Protein AF-A0A448ZB30-F1 (afdb_monomer_lite)

InterPro domains:
  IPR009724 TMEM70 family [PTHR13281] (10-184)

Radius of gyration: 27.59 Å; chains: 1; bounding box: 72×73×66 Å

Structure (mmCIF, N/CA/C/O backbone):
data_AF-A0A448ZB30-F1
#
_entry.id   AF-A0A448ZB30-F1
#
loop_
_atom_site.group_PDB
_atom_site.id
_atom_site.type_symbol
_atom_site.label_atom_id
_atom_site.label_alt_id
_atom_site.label_comp_id
_atom_site.label_asym_id
_atom_site.label_entity_id
_atom_site.label_seq_id
_atom_site.pdbx_PDB_ins_code
_atom_site.Cartn_x
_atom_site.Cartn_y
_atom_site.Cartn_z
_atom_site.occupancy
_atom_site.B_iso_or_equiv
_atom_site.auth_seq_id
_atom_site.auth_comp_id
_atom_site.auth_asym_id
_atom_site.auth_atom_id
_atom_site.pdbx_PDB_model_num
ATOM 1 N N . MET A 1 1 ? 11.690 35.423 -10.008 1.00 52.59 1 MET A N 1
ATOM 2 C CA . MET A 1 1 ? 12.342 34.088 -10.026 1.00 52.59 1 MET A CA 1
ATOM 3 C C . MET A 1 1 ?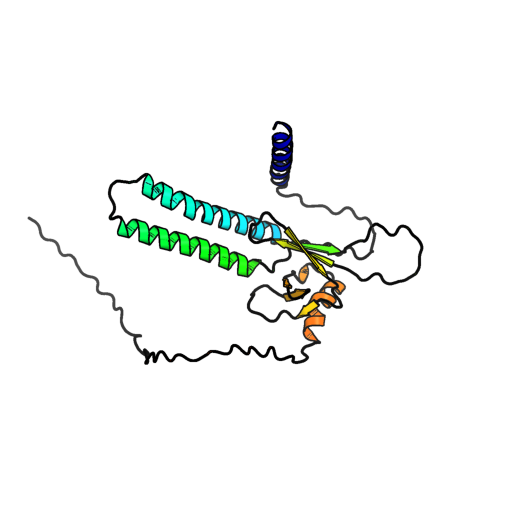 12.973 33.685 -8.693 1.00 52.59 1 MET A C 1
ATOM 5 O O . MET A 1 1 ? 12.870 32.515 -8.359 1.00 52.59 1 MET A O 1
ATOM 9 N N . GLN A 1 2 ? 13.558 34.593 -7.899 1.00 54.81 2 GLN A N 1
ATOM 10 C CA . GLN A 1 2 ? 14.223 34.209 -6.637 1.00 54.81 2 GLN A CA 1
ATOM 11 C C . GLN A 1 2 ? 13.288 33.641 -5.543 1.00 54.81 2 GLN A C 1
ATOM 13 O O . GLN A 1 2 ? 13.720 32.800 -4.765 1.00 54.81 2 GLN A O 1
ATOM 18 N N . GLN A 1 3 ? 11.994 33.989 -5.524 1.00 57.38 3 GLN A N 1
ATOM 19 C CA . GLN A 1 3 ? 11.044 33.464 -4.523 1.00 57.38 3 GLN A CA 1
ATOM 20 C C . GLN A 1 3 ? 10.633 31.991 -4.720 1.00 57.38 3 GLN A C 1
ATOM 22 O O . GLN A 1 3 ? 10.187 31.360 -3.769 1.00 57.38 3 GLN A O 1
ATOM 27 N N . ARG A 1 4 ? 10.798 31.399 -5.915 1.00 55.50 4 ARG A N 1
ATOM 28 C CA . ARG A 1 4 ? 10.489 29.966 -6.116 1.00 55.50 4 ARG A CA 1
ATOM 29 C C . ARG A 1 4 ? 11.591 29.038 -5.596 1.00 55.50 4 ARG A C 1
ATOM 31 O O . ARG A 1 4 ? 11.298 27.903 -5.239 1.00 55.50 4 ARG A O 1
ATOM 38 N N . LEU A 1 5 ? 12.830 29.524 -5.503 1.00 58.00 5 LEU A N 1
ATOM 39 C CA . LEU A 1 5 ? 13.966 28.730 -5.024 1.00 58.00 5 LEU A CA 1
ATOM 40 C C . LEU A 1 5 ? 13.966 28.559 -3.495 1.00 58.00 5 LEU A C 1
ATOM 42 O O . LEU A 1 5 ? 14.446 27.539 -3.004 1.00 58.00 5 LEU A O 1
ATOM 46 N N . SER A 1 6 ? 13.388 29.495 -2.731 1.00 62.91 6 SER A N 1
ATOM 47 C CA . SER A 1 6 ? 13.333 29.372 -1.265 1.00 62.91 6 SER A CA 1
ATOM 48 C C . SER A 1 6 ? 12.318 28.324 -0.795 1.00 62.91 6 SER A C 1
ATOM 50 O O . SER A 1 6 ? 12.616 27.566 0.127 1.00 62.91 6 SER A O 1
ATOM 52 N N . LEU A 1 7 ? 11.164 28.208 -1.466 1.00 58.78 7 LEU A N 1
ATOM 53 C CA . LEU A 1 7 ? 10.142 27.206 -1.136 1.00 58.78 7 LEU A CA 1
ATOM 54 C C . LEU A 1 7 ? 10.620 25.771 -1.406 1.00 58.78 7 LEU A C 1
ATOM 56 O O . LEU A 1 7 ? 10.354 24.870 -0.611 1.00 58.78 7 LEU A O 1
ATOM 60 N N . GLN A 1 8 ? 11.386 25.561 -2.480 1.00 58.19 8 GLN A N 1
ATOM 61 C CA . GLN A 1 8 ? 11.917 24.236 -2.811 1.00 58.19 8 GLN A CA 1
ATOM 62 C C . GLN A 1 8 ? 13.001 23.786 -1.815 1.00 58.19 8 GLN A C 1
ATOM 64 O O . GLN A 1 8 ? 13.064 22.613 -1.444 1.00 58.19 8 GLN A O 1
ATOM 69 N N . ASN A 1 9 ? 13.809 24.723 -1.310 1.00 57.28 9 ASN A N 1
ATOM 70 C CA . ASN A 1 9 ? 14.843 24.419 -0.321 1.00 57.28 9 ASN A CA 1
ATOM 71 C C . ASN A 1 9 ? 14.245 24.124 1.073 1.00 57.28 9 ASN A C 1
ATOM 73 O O . ASN A 1 9 ? 14.727 23.249 1.791 1.00 57.28 9 ASN A O 1
ATOM 77 N N . GLN A 1 10 ? 13.131 24.775 1.433 1.00 59.12 10 GLN A N 1
ATOM 78 C CA . GLN A 1 10 ? 12.456 24.531 2.712 1.00 59.12 10 GLN A CA 1
ATOM 79 C C . GLN A 1 10 ? 11.765 23.157 2.764 1.00 59.12 10 GLN A C 1
ATOM 81 O O . GLN A 1 10 ? 11.793 22.494 3.802 1.00 59.12 10 GLN A O 1
ATOM 86 N N . GLN A 1 11 ? 11.220 22.676 1.639 1.00 58.25 11 GLN A N 1
ATOM 87 C CA . GLN A 1 11 ? 10.725 21.298 1.553 1.00 58.25 11 GLN A CA 1
ATOM 88 C C . GLN A 1 11 ? 11.869 20.279 1.638 1.00 58.25 11 GLN A C 1
ATOM 90 O O . GLN A 1 11 ? 11.735 19.295 2.360 1.00 58.25 11 GLN A O 1
ATOM 95 N N . SER A 1 12 ? 13.019 20.531 0.999 1.00 50.69 12 SER A N 1
ATOM 96 C CA . SER A 1 12 ? 14.167 19.610 1.039 1.00 50.69 12 SER A CA 1
ATOM 97 C C . SER A 1 12 ? 14.770 19.437 2.442 1.00 50.69 12 SER A C 1
ATOM 99 O O . SER A 1 12 ? 15.223 18.345 2.781 1.00 50.69 12 SER A O 1
ATOM 101 N N . GLN A 1 13 ? 14.755 20.478 3.280 1.00 49.84 13 GLN A N 1
ATOM 102 C CA . GLN A 1 13 ? 15.272 20.415 4.657 1.00 49.84 13 GLN A CA 1
ATOM 103 C C . GLN A 1 13 ? 14.361 19.608 5.604 1.00 49.84 13 GLN A C 1
ATOM 105 O O . GLN A 1 13 ? 14.857 18.984 6.543 1.00 49.84 13 GLN A O 1
ATOM 110 N N . ARG A 1 14 ? 13.045 19.533 5.338 1.00 52.72 14 ARG A N 1
ATOM 111 C CA . ARG A 1 14 ? 12.127 18.675 6.114 1.00 52.72 14 ARG A CA 1
ATOM 112 C C . ARG A 1 14 ? 12.426 17.181 5.934 1.00 52.72 14 ARG A C 1
ATOM 114 O O . ARG A 1 14 ? 12.348 16.438 6.906 1.00 52.72 14 ARG A O 1
ATOM 121 N N . TRP A 1 15 ? 12.831 16.748 4.738 1.00 50.69 15 TRP A N 1
ATOM 122 C CA . TRP A 1 15 ? 13.093 15.329 4.454 1.00 50.69 15 TRP A CA 1
ATOM 123 C C . TRP A 1 15 ? 14.366 14.790 5.123 1.00 50.69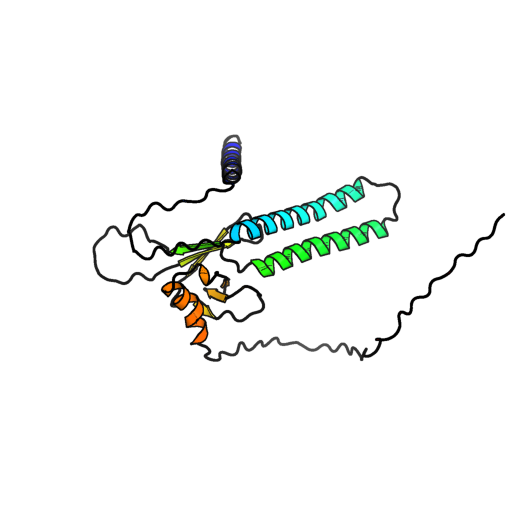 15 TRP A C 1
ATOM 125 O O . TRP A 1 15 ? 14.396 13.640 5.562 1.00 50.69 15 TRP A O 1
ATOM 135 N N . ILE A 1 16 ? 15.409 15.615 5.258 1.00 52.16 16 ILE A N 1
ATOM 136 C CA . ILE A 1 16 ? 16.684 15.178 5.855 1.00 52.16 16 ILE A CA 1
ATOM 137 C C . ILE A 1 16 ? 16.564 15.041 7.382 1.00 52.16 16 ILE A C 1
ATOM 139 O O . ILE A 1 16 ? 17.180 14.150 7.969 1.00 52.16 16 ILE A O 1
ATOM 143 N N . SER A 1 17 ? 15.716 15.848 8.031 1.00 48.22 17 SER A N 1
ATOM 144 C CA . SER A 1 17 ? 15.526 15.770 9.487 1.00 48.22 17 SER A CA 1
ATOM 145 C C . SER A 1 17 ? 14.757 14.512 9.931 1.00 48.22 17 SER A C 1
ATOM 147 O O . SER A 1 17 ? 15.024 13.973 11.001 1.00 48.22 17 SER A O 1
ATOM 149 N N . SER A 1 18 ? 13.877 13.959 9.085 1.00 50.03 18 SER A N 1
ATOM 150 C CA . SER A 1 18 ? 13.116 12.735 9.403 1.00 50.03 18 SER A CA 1
ATOM 151 C C . SER A 1 18 ? 13.917 11.432 9.300 1.00 50.03 18 SER A C 1
ATOM 153 O O . SER A 1 18 ? 13.429 10.390 9.721 1.00 50.03 18 SER A O 1
ATOM 155 N N . SER A 1 19 ? 15.149 11.464 8.782 1.00 48.88 19 SER A N 1
ATOM 156 C CA . SER A 1 19 ? 15.963 10.249 8.596 1.00 48.88 19 SER A CA 1
ATOM 157 C C . SER A 1 19 ? 16.904 9.952 9.773 1.00 48.88 19 SER A C 1
ATOM 159 O O . SER A 1 19 ? 17.609 8.946 9.760 1.00 48.88 19 SER A O 1
ATOM 161 N N . LYS A 1 20 ? 16.937 10.823 10.794 1.00 43.28 20 LYS A N 1
ATOM 162 C CA . LYS A 1 20 ? 17.841 10.715 11.953 1.00 43.28 20 LYS A CA 1
ATOM 163 C C . LYS A 1 20 ? 17.184 10.207 13.240 1.00 43.28 20 LYS A C 1
ATOM 165 O O . LYS A 1 20 ? 17.823 10.241 14.286 1.00 43.28 20 LYS A O 1
ATOM 170 N N . VAL A 1 21 ? 15.957 9.692 13.174 1.00 46.97 21 VAL A N 1
ATOM 171 C CA . VAL A 1 21 ? 15.313 9.010 14.309 1.00 46.97 21 VAL A CA 1
ATOM 172 C C . VAL A 1 21 ? 15.443 7.502 14.107 1.00 46.97 21 VAL A C 1
ATOM 174 O O . VAL A 1 21 ? 14.507 6.804 13.738 1.00 46.97 21 VAL A O 1
ATOM 177 N N . LEU A 1 22 ? 16.670 7.020 14.284 1.00 46.47 22 LEU A N 1
ATOM 178 C CA . LEU A 1 22 ? 16.982 5.606 14.444 1.00 46.47 22 LEU A CA 1
ATOM 179 C C . LEU A 1 22 ? 16.867 5.296 15.949 1.00 46.47 22 LEU A C 1
ATOM 181 O O . LEU A 1 22 ? 17.579 5.910 16.738 1.00 46.47 22 LEU A O 1
ATOM 185 N N . CYS A 1 23 ? 15.982 4.368 16.325 1.00 43.84 23 CYS A N 1
ATOM 186 C CA . CYS A 1 23 ? 15.860 3.767 17.663 1.00 43.84 23 CYS A CA 1
ATOM 187 C C . CYS A 1 23 ? 15.721 4.744 18.847 1.00 43.84 23 CYS A C 1
ATOM 189 O O . CYS A 1 23 ? 16.638 4.911 19.647 1.00 43.84 23 CYS A O 1
ATOM 191 N N . GLY A 1 24 ? 14.532 5.328 19.003 1.00 34.81 24 GLY A N 1
ATOM 192 C CA . GLY A 1 24 ? 14.095 5.904 20.273 1.00 34.81 24 GLY A CA 1
ATOM 193 C C . GLY A 1 24 ? 13.026 5.020 20.904 1.00 34.81 24 GLY A C 1
ATOM 194 O O . GLY A 1 24 ? 11.864 5.093 20.515 1.00 34.81 24 GLY A O 1
ATOM 195 N N . GLU A 1 25 ? 13.420 4.192 21.866 1.00 45.09 25 GLU A N 1
ATOM 196 C CA . GLU A 1 25 ? 12.521 3.607 22.860 1.00 45.09 25 GLU A CA 1
ATOM 197 C C . GLU A 1 25 ? 11.835 4.771 23.598 1.00 45.09 25 GLU A C 1
ATOM 199 O O . GLU A 1 25 ? 12.450 5.450 24.422 1.00 45.09 25 GLU A O 1
ATOM 204 N N . LYS A 1 26 ? 10.587 5.093 23.232 1.00 40.53 26 LYS A N 1
ATOM 205 C CA . LYS A 1 26 ? 9.796 6.090 23.959 1.00 40.53 26 LYS A CA 1
ATOM 206 C C . LYS A 1 26 ? 9.346 5.465 25.274 1.00 40.53 26 LYS A C 1
ATOM 208 O O . LYS A 1 26 ? 8.385 4.705 25.315 1.00 40.53 26 LYS A O 1
ATOM 213 N N . LYS A 1 27 ? 10.065 5.810 26.338 1.00 43.47 27 LYS A N 1
ATOM 214 C CA . LYS A 1 27 ? 9.619 5.673 27.721 1.00 43.47 27 LYS A CA 1
ATOM 215 C C . LYS A 1 27 ? 8.444 6.637 27.912 1.00 43.47 27 LYS A C 1
ATOM 217 O O . LYS A 1 27 ? 8.643 7.849 27.898 1.00 43.47 27 LYS A O 1
ATOM 222 N N . SER A 1 28 ? 7.233 6.094 27.969 1.00 48.06 28 SER A N 1
ATOM 223 C CA . SER A 1 28 ? 6.005 6.831 28.260 1.00 48.06 28 SER A CA 1
ATOM 224 C C . SER A 1 28 ? 6.056 7.357 29.693 1.00 48.06 28 SER A C 1
ATOM 226 O O . SER A 1 28 ? 6.300 6.602 30.633 1.00 48.06 28 SER A O 1
ATOM 228 N N . GLU A 1 29 ? 5.893 8.667 29.824 1.00 46.28 29 GLU A N 1
ATOM 229 C CA . GLU A 1 29 ? 5.746 9.397 31.077 1.00 46.28 29 GLU A CA 1
ATOM 230 C C . GLU A 1 29 ? 4.242 9.430 31.384 1.00 46.28 29 GLU A C 1
ATOM 232 O O . GLU A 1 29 ? 3.462 9.924 30.570 1.00 46.28 29 GLU A O 1
ATOM 237 N N . ASP A 1 30 ? 3.847 8.801 32.496 1.00 46.00 30 ASP A N 1
ATOM 238 C CA . ASP A 1 30 ? 2.459 8.677 32.951 1.00 46.00 30 ASP A CA 1
ATOM 239 C C . ASP A 1 30 ? 1.844 10.064 33.170 1.00 46.00 30 ASP A C 1
ATOM 241 O O . ASP A 1 30 ? 2.244 10.815 34.060 1.00 46.00 30 ASP A O 1
ATOM 245 N N . THR A 1 31 ? 0.850 10.406 32.355 1.00 44.00 31 THR A N 1
ATOM 246 C CA . THR A 1 31 ? -0.154 11.417 32.689 1.00 44.00 31 THR A CA 1
ATOM 247 C C . THR A 1 31 ? -1.512 10.764 32.478 1.00 44.00 31 THR A C 1
ATOM 249 O O . THR A 1 31 ? -1.904 10.457 31.354 1.00 44.00 31 THR A O 1
ATOM 252 N N . ASP A 1 32 ? -2.167 10.481 33.600 1.00 46.41 32 ASP A N 1
ATOM 253 C CA . ASP A 1 32 ? -3.473 9.841 33.729 1.00 46.41 32 ASP A CA 1
ATOM 254 C C . ASP A 1 32 ? -4.605 10.727 33.166 1.00 46.41 32 ASP A C 1
ATOM 256 O O . ASP A 1 32 ? -5.375 11.315 33.919 1.00 46.41 32 ASP A O 1
ATOM 260 N N . ASP A 1 33 ? -4.735 10.795 31.839 1.00 44.72 33 ASP A N 1
ATOM 261 C CA . ASP A 1 33 ? -5.937 11.272 31.142 1.00 44.72 33 ASP A CA 1
ATOM 262 C C . ASP A 1 33 ? -6.580 10.091 30.392 1.00 44.72 33 ASP A C 1
ATOM 264 O O . ASP A 1 33 ? -6.286 9.804 29.232 1.00 44.72 33 ASP A O 1
ATOM 268 N N . TYR A 1 34 ? -7.483 9.372 31.070 1.00 46.09 34 TYR A N 1
ATOM 269 C CA . TYR A 1 34 ? -8.203 8.182 30.571 1.00 46.09 34 TYR A CA 1
ATOM 270 C C . TYR A 1 34 ? -9.292 8.491 29.520 1.00 46.09 34 TYR A C 1
ATOM 272 O O . TYR A 1 34 ? -10.228 7.708 29.328 1.00 46.09 34 TYR A O 1
ATOM 280 N N . LEU A 1 35 ? -9.201 9.620 28.817 1.00 46.34 35 LEU A N 1
ATOM 281 C CA . LEU A 1 35 ? -10.087 9.932 27.699 1.00 46.34 35 LEU A CA 1
ATOM 282 C C . LEU A 1 35 ? -9.562 9.273 26.422 1.00 46.34 35 LEU A C 1
ATOM 284 O O . LEU A 1 35 ? -8.839 9.901 25.660 1.00 46.34 35 LEU A O 1
ATOM 288 N N . LEU A 1 36 ? -9.951 8.007 26.208 1.00 55.50 36 LEU A N 1
ATOM 289 C CA . LEU A 1 36 ? -10.026 7.320 24.903 1.00 55.50 36 LEU A CA 1
ATOM 290 C C . LEU A 1 36 ? -8.929 7.719 23.892 1.00 55.50 36 LEU A C 1
ATOM 292 O O . LEU A 1 36 ? -9.205 8.007 22.725 1.00 55.50 36 LEU A O 1
ATOM 296 N N . SER A 1 37 ? -7.670 7.728 24.325 1.00 59.69 37 SER A N 1
ATOM 297 C CA . SER A 1 37 ? -6.526 8.012 23.465 1.00 59.69 37 SER A CA 1
ATOM 298 C C . SER A 1 37 ? -6.178 6.754 22.673 1.00 59.69 37 SER A C 1
ATOM 300 O O . SER A 1 37 ? -5.203 6.059 22.940 1.00 59.69 37 SER A O 1
ATOM 302 N N . VAL A 1 38 ? -7.016 6.435 21.682 1.00 65.44 38 VAL A N 1
ATOM 303 C CA . VAL A 1 38 ? -6.762 5.350 20.726 1.00 65.44 38 VAL A CA 1
ATOM 304 C C . VAL A 1 38 ? -5.626 5.786 19.794 1.00 65.44 38 VAL A C 1
ATOM 306 O O . VAL A 1 38 ? -5.860 6.150 18.648 1.00 65.44 38 VAL A O 1
ATOM 309 N N . ASP A 1 39 ? -4.389 5.810 20.287 1.00 83.19 39 ASP A N 1
ATOM 310 C CA . ASP A 1 39 ? -3.201 6.053 19.467 1.00 83.19 39 ASP A CA 1
ATOM 311 C C . ASP A 1 39 ? -2.632 4.705 19.022 1.00 83.19 39 ASP A C 1
ATOM 313 O O . ASP A 1 39 ? -1.811 4.067 19.686 1.00 83.19 39 ASP A O 1
ATOM 317 N N . TYR A 1 40 ? -3.131 4.214 17.892 1.00 91.94 40 TYR A N 1
ATOM 318 C CA . TYR A 1 40 ? -2.614 3.002 17.280 1.00 91.94 40 TYR A CA 1
ATOM 319 C C . TYR A 1 40 ? -1.448 3.363 16.364 1.00 91.94 40 TYR A C 1
ATOM 321 O O . TYR A 1 40 ? -1.592 4.118 15.405 1.00 91.94 40 TYR A O 1
ATOM 329 N N . THR A 1 41 ? -0.295 2.747 16.616 1.00 93.00 41 THR A N 1
ATOM 330 C CA . THR A 1 41 ? 0.864 2.773 15.718 1.00 93.00 41 THR A CA 1
ATOM 331 C C . THR A 1 41 ? 1.217 1.350 15.320 1.00 93.00 41 THR A C 1
ATOM 333 O O . THR A 1 41 ? 1.432 0.477 16.166 1.00 93.00 41 THR A O 1
ATOM 336 N N . SER A 1 42 ? 1.309 1.094 14.018 1.00 91.56 42 SER A N 1
ATOM 337 C CA . SER A 1 42 ? 1.590 -0.250 13.538 1.00 91.56 42 SER A CA 1
ATOM 338 C C . SER A 1 42 ? 3.082 -0.614 13.718 1.00 91.56 42 SER A C 1
ATOM 340 O O . SER A 1 42 ? 3.959 0.161 13.316 1.00 91.56 42 SER A O 1
ATOM 342 N N . PRO A 1 43 ? 3.401 -1.844 14.161 1.00 92.19 43 PRO A N 1
ATOM 343 C CA . PRO A 1 43 ? 4.778 -2.305 14.337 1.00 92.19 43 PRO A CA 1
ATOM 344 C C . PRO A 1 43 ? 5.561 -2.476 13.024 1.00 92.19 43 PRO A C 1
ATOM 346 O O . PRO A 1 43 ? 6.776 -2.303 13.013 1.00 92.19 43 PRO A O 1
ATOM 349 N N . LEU A 1 44 ? 4.898 -2.808 11.908 1.00 91.44 44 LEU A N 1
ATOM 350 C CA . LEU A 1 44 ? 5.563 -3.037 10.611 1.00 91.44 44 LEU A CA 1
ATOM 351 C C . LEU A 1 44 ? 5.501 -1.825 9.678 1.00 91.44 44 LEU A C 1
ATOM 353 O O . LEU A 1 44 ? 5.973 -1.897 8.542 1.00 91.44 44 LEU A O 1
ATOM 357 N N . GLY A 1 45 ? 4.931 -0.712 10.140 1.00 87.00 45 GLY A N 1
ATOM 358 C CA . GLY A 1 45 ? 4.645 0.442 9.294 1.00 87.00 45 GLY A CA 1
ATOM 359 C C . GLY A 1 45 ? 5.907 1.008 8.655 1.00 87.00 45 GLY A C 1
ATOM 360 O O . GLY A 1 45 ? 5.955 1.231 7.445 1.00 87.00 45 GLY A O 1
ATOM 361 N N . GLU A 1 46 ? 6.971 1.145 9.444 1.00 87.75 46 GLU A N 1
ATOM 362 C CA . GLU A 1 46 ? 8.268 1.610 8.962 1.00 87.75 46 GLU A CA 1
ATOM 363 C C . GLU A 1 46 ? 8.940 0.606 8.011 1.00 87.75 46 GLU A C 1
ATOM 365 O O . GLU A 1 46 ? 9.510 0.996 6.989 1.00 87.75 46 GLU A O 1
ATOM 370 N N . LEU A 1 47 ? 8.839 -0.693 8.300 1.00 91.00 47 LEU A N 1
ATOM 371 C CA . LEU A 1 47 ? 9.423 -1.735 7.458 1.00 91.00 47 LEU A CA 1
ATOM 372 C C . LEU A 1 47 ? 8.769 -1.758 6.071 1.00 91.00 47 LEU A C 1
ATOM 374 O O . LEU A 1 47 ? 9.466 -1.700 5.059 1.00 91.00 47 LEU A O 1
ATOM 378 N N . ILE A 1 48 ? 7.436 -1.782 6.023 1.00 88.75 48 ILE A N 1
ATOM 379 C CA . ILE A 1 48 ? 6.647 -1.778 4.782 1.00 88.75 48 ILE A CA 1
ATOM 380 C C . ILE A 1 48 ? 6.934 -0.510 3.977 1.00 88.75 48 ILE A C 1
ATOM 382 O O . ILE A 1 48 ? 7.111 -0.549 2.761 1.00 88.75 48 ILE A O 1
ATOM 386 N N . SER A 1 49 ? 7.046 0.617 4.670 1.00 86.69 49 SER A N 1
ATOM 387 C CA . SER A 1 49 ? 7.398 1.908 4.092 1.00 86.69 49 SER A CA 1
ATOM 388 C C . SER A 1 49 ? 8.758 1.905 3.394 1.00 86.69 49 SER A C 1
ATOM 390 O O . SER A 1 49 ? 8.876 2.349 2.249 1.00 86.69 49 SER A O 1
ATOM 392 N N . ARG A 1 50 ? 9.789 1.380 4.066 1.00 90.00 50 ARG A N 1
ATOM 393 C CA . ARG A 1 50 ? 11.135 1.232 3.497 1.00 90.00 50 ARG A CA 1
ATOM 394 C C . ARG A 1 50 ? 11.125 0.245 2.332 1.00 90.00 50 ARG A C 1
ATOM 396 O O . ARG A 1 50 ? 11.712 0.528 1.293 1.00 90.00 50 ARG A O 1
ATOM 403 N N . LEU A 1 51 ? 10.405 -0.866 2.469 1.00 89.88 51 LEU A N 1
ATOM 404 C CA . LEU A 1 51 ? 10.280 -1.884 1.430 1.00 89.88 51 LEU A CA 1
ATOM 405 C C . LEU A 1 51 ? 9.620 -1.329 0.154 1.00 89.88 51 LEU A C 1
ATOM 407 O O . LEU A 1 51 ? 10.142 -1.541 -0.940 1.00 89.88 51 LEU A O 1
ATOM 411 N N . LYS A 1 52 ? 8.536 -0.549 0.283 1.00 89.69 52 LYS A N 1
ATOM 412 C CA . LYS A 1 52 ? 7.901 0.163 -0.841 1.00 89.69 52 LYS A CA 1
ATOM 413 C C . LYS A 1 52 ? 8.880 1.132 -1.503 1.00 89.69 52 LYS A C 1
ATOM 415 O O . LYS A 1 52 ? 9.021 1.115 -2.721 1.00 89.69 52 LYS A O 1
ATOM 420 N N . MET A 1 53 ? 9.596 1.935 -0.714 1.00 89.38 53 MET A N 1
ATOM 421 C CA . MET A 1 53 ? 10.569 2.897 -1.241 1.00 89.38 53 MET A CA 1
ATOM 422 C C . MET A 1 53 ? 11.700 2.202 -2.015 1.00 89.38 53 MET A C 1
ATOM 424 O O . MET A 1 53 ? 12.030 2.620 -3.125 1.00 89.38 53 MET A O 1
ATOM 428 N N . VAL A 1 54 ? 12.254 1.111 -1.479 1.00 91.19 54 VAL A N 1
ATOM 429 C CA . VAL A 1 54 ? 13.298 0.320 -2.150 1.00 91.19 54 VAL A CA 1
ATOM 430 C C . VAL A 1 54 ? 12.760 -0.327 -3.429 1.00 91.19 54 VAL A C 1
ATOM 432 O O . VAL A 1 54 ? 13.439 -0.315 -4.451 1.00 91.19 54 VAL A O 1
ATOM 435 N N . SER A 1 55 ? 11.521 -0.826 -3.421 1.00 91.88 55 SER A N 1
ATOM 436 C CA . SER A 1 55 ? 10.889 -1.390 -4.619 1.00 91.88 55 SER A CA 1
ATOM 437 C C . SER A 1 55 ? 10.687 -0.339 -5.718 1.00 91.88 55 SER A C 1
ATOM 439 O O . SER A 1 55 ? 11.074 -0.570 -6.860 1.00 91.88 55 SER A O 1
ATOM 441 N N . ILE A 1 56 ? 10.153 0.840 -5.380 1.00 90.38 56 ILE A N 1
ATOM 442 C CA . ILE A 1 56 ? 9.901 1.927 -6.342 1.00 90.38 56 ILE A CA 1
ATOM 443 C C . ILE A 1 56 ? 11.213 2.457 -6.920 1.00 90.38 56 ILE A C 1
ATOM 445 O O . ILE A 1 56 ? 11.339 2.615 -8.132 1.00 90.38 56 ILE A O 1
ATOM 449 N N . THR A 1 57 ? 12.207 2.703 -6.064 1.00 91.94 57 THR A N 1
ATOM 450 C CA . THR A 1 57 ? 13.534 3.159 -6.506 1.00 91.94 57 THR A CA 1
ATOM 451 C C . THR A 1 57 ? 14.230 2.100 -7.358 1.00 91.94 57 THR A C 1
ATOM 453 O O . THR A 1 57 ? 14.780 2.441 -8.400 1.00 91.94 57 THR A O 1
ATOM 456 N N . GLY A 1 58 ? 14.137 0.817 -6.996 1.00 92.00 58 GLY A N 1
ATOM 457 C CA . GLY A 1 58 ? 14.630 -0.299 -7.804 1.00 92.00 58 GLY A CA 1
ATOM 458 C C . GLY A 1 58 ? 13.930 -0.417 -9.161 1.00 92.00 58 GLY A C 1
ATOM 459 O O . GLY A 1 58 ? 14.597 -0.596 -10.178 1.00 92.00 58 GLY A O 1
ATOM 460 N N . CYS A 1 59 ? 12.606 -0.247 -9.208 1.00 92.75 59 CYS A N 1
ATOM 461 C CA . CYS A 1 59 ? 11.845 -0.217 -10.457 1.00 92.75 59 CYS A CA 1
ATOM 462 C C . CYS A 1 59 ? 12.272 0.965 -11.333 1.00 92.75 59 CYS A C 1
ATOM 464 O O . CYS A 1 59 ? 12.517 0.788 -12.524 1.00 92.75 59 CYS A O 1
ATOM 466 N N . PHE A 1 60 ? 12.420 2.157 -10.751 1.00 92.25 60 PHE A N 1
ATOM 467 C CA . PHE A 1 60 ? 12.872 3.345 -11.471 1.00 92.25 60 PHE A CA 1
ATOM 468 C C . PHE A 1 60 ? 14.292 3.171 -12.018 1.00 92.25 60 PHE A C 1
ATOM 470 O O . PHE A 1 60 ? 14.542 3.441 -13.191 1.00 92.25 60 PHE A O 1
ATOM 477 N N . LEU A 1 61 ? 15.212 2.642 -11.206 1.00 91.81 61 LEU A N 1
ATOM 478 C CA . LEU A 1 61 ? 16.558 2.301 -11.656 1.00 91.81 61 LEU A CA 1
ATOM 479 C C . LEU A 1 61 ? 16.515 1.259 -12.774 1.00 91.81 61 LEU A C 1
ATOM 481 O O . LEU A 1 61 ? 17.203 1.437 -13.764 1.00 91.81 61 LEU A O 1
ATOM 485 N N . SER A 1 62 ? 15.683 0.222 -12.691 1.00 91.44 62 SER A N 1
ATOM 486 C CA . SER A 1 62 ? 15.538 -0.758 -13.777 1.00 91.44 62 SER A CA 1
ATOM 487 C C . SER A 1 62 ? 15.078 -0.094 -15.083 1.00 91.44 62 SER A C 1
ATOM 489 O O . SER A 1 62 ? 15.699 -0.280 -16.130 1.00 91.44 62 SER A O 1
ATOM 491 N N . VAL A 1 63 ? 14.052 0.759 -15.012 1.00 91.25 63 VAL A N 1
ATOM 492 C CA . VAL A 1 63 ? 13.475 1.450 -16.176 1.00 91.25 63 VAL A CA 1
ATOM 493 C C . VAL A 1 63 ? 14.430 2.485 -16.777 1.00 91.25 63 VAL A C 1
ATOM 495 O O . VAL A 1 63 ? 14.444 2.648 -17.992 1.00 91.25 63 VAL A O 1
ATOM 498 N N . CYS A 1 64 ? 15.252 3.170 -15.977 1.00 92.56 64 CYS A N 1
ATOM 499 C CA . CYS A 1 64 ? 16.185 4.186 -16.475 1.00 92.56 64 CYS A CA 1
ATOM 500 C C . CYS A 1 64 ? 17.574 3.627 -16.820 1.00 92.56 64 CYS A C 1
ATOM 502 O O . CYS A 1 64 ? 18.157 3.998 -17.839 1.00 92.56 64 CYS A O 1
ATOM 504 N N . VAL A 1 65 ? 18.117 2.737 -15.986 1.00 92.31 65 VAL A N 1
ATOM 505 C CA . VAL A 1 65 ? 19.483 2.211 -16.118 1.00 92.31 65 VAL A CA 1
ATOM 506 C C . VAL A 1 65 ? 19.570 1.191 -17.242 1.00 92.31 65 VAL A C 1
ATOM 508 O O . VAL A 1 65 ? 20.553 1.226 -17.974 1.00 92.31 65 VAL A O 1
ATOM 511 N N . LEU A 1 66 ? 18.574 0.315 -17.437 1.00 87.50 66 LEU A N 1
ATOM 512 C CA . LEU A 1 66 ? 18.653 -0.693 -18.503 1.00 87.50 66 LEU A CA 1
ATOM 513 C C . LEU A 1 66 ? 18.712 -0.058 -19.903 1.00 87.50 66 LEU A C 1
ATOM 515 O O . LEU A 1 66 ? 19.642 -0.394 -20.638 1.00 87.50 66 LEU A O 1
ATOM 519 N N . PRO A 1 67 ? 17.834 0.894 -20.282 1.00 84.88 67 PRO A N 1
ATOM 520 C CA . PRO A 1 67 ? 17.959 1.575 -21.568 1.00 84.88 67 PRO A CA 1
ATOM 521 C C . PRO A 1 67 ? 19.270 2.354 -21.691 1.00 84.88 67 PRO A C 1
ATOM 523 O O . PRO A 1 67 ? 19.938 2.257 -22.717 1.00 84.88 67 PRO A O 1
ATOM 526 N N . ALA A 1 68 ? 19.685 3.075 -20.643 1.00 89.44 68 ALA A N 1
ATOM 527 C CA . ALA A 1 68 ? 20.944 3.821 -20.656 1.00 89.44 68 ALA A CA 1
ATOM 528 C C . ALA A 1 68 ? 22.162 2.903 -20.861 1.00 89.44 68 ALA A C 1
ATOM 530 O O . ALA A 1 68 ? 23.073 3.233 -21.619 1.00 89.44 68 ALA A O 1
ATOM 531 N N . LEU A 1 69 ? 22.159 1.726 -20.230 1.00 86.25 69 LEU A N 1
ATOM 532 C CA . LEU A 1 69 ? 23.210 0.723 -20.370 1.00 86.25 69 LEU A CA 1
ATOM 533 C C . LEU A 1 69 ? 23.226 0.135 -21.784 1.00 86.25 69 LEU A C 1
ATOM 535 O O . LEU A 1 69 ? 24.306 -0.048 -22.337 1.00 86.25 69 LEU A O 1
ATOM 539 N N . VAL A 1 70 ? 22.060 -0.093 -22.400 1.00 84.88 70 VAL A N 1
ATOM 540 C CA . VAL A 1 70 ? 21.965 -0.508 -23.811 1.00 84.88 70 VAL A CA 1
ATOM 541 C C . VAL A 1 70 ? 22.581 0.550 -24.734 1.00 84.88 70 VAL A C 1
ATOM 543 O O . VAL A 1 70 ? 23.391 0.195 -25.585 1.00 84.88 70 VAL A O 1
ATOM 546 N N . PHE A 1 71 ? 22.294 1.840 -24.520 1.00 85.00 71 PHE A N 1
ATOM 547 C CA . PHE A 1 71 ? 22.883 2.932 -25.312 1.00 85.00 71 PHE A CA 1
ATOM 548 C C . PHE A 1 71 ? 24.399 3.091 -25.123 1.00 85.00 71 PHE A C 1
ATOM 550 O O . PHE A 1 71 ? 25.096 3.459 -26.068 1.00 85.00 71 PHE A O 1
ATOM 557 N N . LEU A 1 72 ? 24.928 2.832 -23.921 1.00 88.12 72 LEU A N 1
ATOM 558 C CA . LEU A 1 72 ? 26.367 2.941 -23.649 1.00 88.12 72 LEU A CA 1
ATOM 559 C C . LEU A 1 72 ? 27.176 1.773 -24.228 1.00 88.12 72 LEU A C 1
ATOM 561 O O . LEU A 1 72 ? 28.360 1.928 -24.518 1.00 88.12 72 LEU A O 1
ATOM 565 N N . LYS A 1 73 ? 26.569 0.591 -24.360 1.00 82.50 73 LYS A N 1
ATOM 566 C CA . LYS A 1 73 ? 27.279 -0.675 -24.584 1.00 82.50 73 LYS A CA 1
ATOM 567 C C . LYS A 1 73 ? 27.179 -1.172 -26.034 1.00 82.50 73 LYS A C 1
ATOM 569 O O . LYS A 1 73 ? 27.068 -2.380 -26.233 1.00 82.50 73 LYS A O 1
ATOM 574 N N . ASN A 1 74 ? 27.236 -0.251 -27.009 1.00 66.56 74 ASN A N 1
ATOM 575 C CA . ASN A 1 74 ? 27.135 -0.421 -28.480 1.00 66.56 74 ASN A CA 1
ATOM 576 C C . ASN A 1 74 ? 28.157 -1.407 -29.123 1.00 66.56 74 ASN A C 1
ATOM 578 O O . ASN A 1 74 ? 28.775 -1.077 -30.129 1.00 66.56 74 ASN A O 1
ATOM 582 N N . GLY A 1 75 ? 28.396 -2.585 -28.542 1.00 62.03 75 GLY A N 1
ATOM 583 C CA . GLY A 1 75 ? 29.597 -3.386 -28.797 1.00 62.03 75 GLY A CA 1
ATOM 584 C C . GLY A 1 75 ? 29.379 -4.806 -29.307 1.00 62.03 75 GLY A C 1
ATOM 585 O O . GLY A 1 75 ? 29.767 -5.088 -30.427 1.00 62.03 75 GLY A O 1
ATOM 586 N N . ASP A 1 76 ? 28.808 -5.719 -28.511 1.00 73.75 76 ASP A N 1
ATOM 587 C CA . ASP A 1 76 ? 29.146 -7.151 -28.702 1.00 73.75 76 ASP A CA 1
ATOM 588 C C . ASP A 1 76 ? 28.006 -8.171 -28.539 1.00 73.75 76 ASP A C 1
ATOM 590 O O . ASP A 1 76 ? 28.236 -9.376 -28.630 1.00 73.75 76 ASP A O 1
ATOM 594 N N . LEU A 1 77 ? 26.762 -7.745 -28.292 1.00 76.12 77 LEU A N 1
ATOM 595 C CA . LEU A 1 77 ? 25.642 -8.686 -28.139 1.00 76.12 77 LEU A CA 1
ATOM 596 C C . LEU A 1 77 ? 24.585 -8.494 -29.232 1.00 76.12 77 LEU A C 1
ATOM 598 O O . LEU A 1 77 ? 24.266 -7.353 -29.568 1.00 76.12 77 LEU A O 1
ATOM 602 N N . PRO A 1 78 ? 23.972 -9.588 -29.734 1.00 82.94 78 PRO A N 1
ATOM 603 C CA . PRO A 1 78 ? 22.824 -9.502 -30.626 1.00 82.94 78 PRO A CA 1
ATOM 604 C C . PRO A 1 78 ? 21.729 -8.637 -29.993 1.00 82.94 78 PRO A C 1
ATOM 606 O O . PRO A 1 78 ? 21.212 -8.971 -28.922 1.00 82.94 78 PRO A O 1
ATOM 609 N N . SER A 1 79 ? 21.368 -7.542 -30.664 1.00 79.62 79 SER A N 1
ATOM 610 C CA . SER A 1 79 ? 20.407 -6.533 -30.189 1.00 79.62 79 SER A CA 1
ATOM 611 C C . SER A 1 79 ? 19.087 -7.146 -29.705 1.00 79.62 79 SER A C 1
ATOM 613 O O . SER A 1 79 ? 18.556 -6.751 -28.668 1.00 79.62 79 SER A O 1
ATOM 615 N N . ALA A 1 80 ? 18.609 -8.195 -30.381 1.00 85.62 80 ALA A N 1
ATOM 616 C CA . ALA A 1 80 ? 17.396 -8.925 -30.013 1.00 85.62 80 ALA A CA 1
ATOM 617 C C . ALA A 1 80 ? 17.440 -9.531 -28.592 1.00 85.62 80 ALA A C 1
ATOM 619 O O . ALA A 1 80 ? 16.434 -9.524 -27.877 1.00 85.62 80 ALA A O 1
ATOM 620 N N . ARG A 1 81 ? 18.603 -10.031 -28.147 1.00 82.88 81 ARG A N 1
ATOM 621 C CA . ARG A 1 81 ? 18.755 -10.631 -26.809 1.00 82.88 81 ARG A CA 1
ATOM 622 C C . ARG A 1 81 ? 18.751 -9.570 -25.710 1.00 82.88 81 ARG A C 1
ATOM 624 O O . ARG A 1 81 ? 18.173 -9.801 -24.652 1.00 82.88 81 ARG A O 1
ATOM 631 N N . GLN A 1 82 ? 19.357 -8.411 -25.968 1.00 85.88 82 GLN A N 1
ATOM 632 C CA . GLN A 1 82 ? 19.392 -7.304 -25.010 1.00 85.88 82 GLN A CA 1
ATOM 633 C C . GLN A 1 82 ? 17.998 -6.715 -24.774 1.00 85.88 82 GLN A C 1
ATOM 635 O O . GLN A 1 82 ? 17.612 -6.503 -23.626 1.00 85.88 82 GLN A O 1
ATOM 640 N N . VAL A 1 83 ? 17.226 -6.514 -25.847 1.00 86.88 83 VAL A N 1
ATOM 641 C CA . VAL A 1 83 ? 15.858 -5.985 -25.752 1.00 86.88 83 VAL A CA 1
ATOM 642 C C . VAL A 1 83 ? 14.965 -6.938 -24.961 1.00 86.88 83 VAL A C 1
ATOM 644 O O . VAL A 1 83 ? 14.317 -6.511 -24.012 1.00 86.88 83 VAL A O 1
ATOM 647 N N . THR A 1 84 ? 14.991 -8.235 -25.280 1.00 90.38 84 THR A N 1
ATOM 648 C CA . THR A 1 84 ? 14.149 -9.233 -24.597 1.00 90.38 84 THR A CA 1
ATOM 649 C C . THR A 1 84 ? 14.437 -9.292 -23.095 1.00 90.38 84 THR A C 1
ATOM 651 O O . THR A 1 84 ? 13.510 -9.280 -22.284 1.00 90.38 84 THR A O 1
ATOM 654 N N . LEU A 1 85 ? 15.720 -9.305 -22.709 1.00 86.69 85 LEU A N 1
ATOM 655 C CA . LEU A 1 85 ? 16.115 -9.308 -21.300 1.00 86.69 85 LEU A CA 1
ATOM 656 C C . LEU A 1 85 ? 15.679 -8.020 -20.586 1.00 86.69 85 LEU A C 1
ATOM 658 O O . LEU A 1 85 ? 15.186 -8.082 -19.462 1.00 86.69 85 LEU A O 1
ATOM 662 N N . GLY A 1 86 ? 15.814 -6.866 -21.246 1.00 88.38 86 GLY A N 1
ATOM 663 C CA . GLY A 1 86 ? 15.363 -5.582 -20.713 1.00 88.38 86 GLY A CA 1
ATOM 664 C C . GLY A 1 86 ? 13.849 -5.530 -20.501 1.00 88.38 86 GLY A C 1
ATOM 665 O O . GLY A 1 86 ? 13.382 -5.116 -19.440 1.00 88.38 86 GLY A O 1
ATOM 666 N N . THR A 1 87 ? 13.067 -6.012 -21.467 1.00 90.19 87 THR A N 1
ATOM 667 C CA . THR A 1 87 ? 11.604 -6.090 -21.350 1.00 90.19 87 THR A CA 1
ATOM 668 C C . THR A 1 87 ? 11.183 -7.025 -20.218 1.00 90.19 87 THR A C 1
ATOM 670 O O . THR A 1 87 ? 10.340 -6.661 -19.405 1.00 90.19 87 THR A O 1
ATOM 673 N N . PHE A 1 88 ? 11.799 -8.202 -20.096 1.00 92.31 88 PHE A N 1
ATOM 674 C CA . PHE A 1 88 ? 11.472 -9.122 -19.007 1.00 92.31 88 PHE A CA 1
ATOM 675 C C . PHE A 1 88 ? 11.825 -8.536 -17.632 1.00 92.31 88 PHE A C 1
ATOM 677 O O . PHE A 1 88 ? 11.027 -8.614 -16.699 1.00 92.31 88 PHE A O 1
ATOM 684 N N . ALA A 1 89 ? 12.989 -7.890 -17.510 1.00 90.50 89 ALA A N 1
ATOM 685 C CA . ALA A 1 89 ? 13.415 -7.249 -16.269 1.00 90.50 89 ALA A CA 1
ATOM 686 C C . ALA A 1 89 ? 12.511 -6.070 -15.871 1.00 90.50 89 ALA A C 1
ATOM 688 O O . ALA A 1 89 ? 12.206 -5.904 -14.690 1.00 90.50 89 ALA A O 1
ATOM 689 N N . THR A 1 90 ? 12.054 -5.267 -16.835 1.00 90.81 90 THR A N 1
ATOM 690 C CA . THR A 1 90 ? 11.132 -4.149 -16.573 1.00 90.81 90 THR A CA 1
ATOM 691 C C . THR A 1 90 ? 9.747 -4.645 -16.170 1.00 90.81 90 THR A C 1
ATOM 693 O O . THR A 1 90 ? 9.239 -4.207 -15.142 1.00 90.81 90 THR A O 1
ATOM 696 N N . ILE A 1 91 ? 9.179 -5.624 -16.884 1.00 94.81 91 ILE A N 1
ATOM 697 C CA . ILE A 1 91 ? 7.894 -6.244 -16.517 1.00 94.81 91 ILE A CA 1
ATOM 698 C C . ILE A 1 91 ? 7.980 -6.897 -15.136 1.00 94.81 91 ILE A C 1
ATOM 700 O O . ILE A 1 91 ? 7.095 -6.692 -14.309 1.00 94.81 91 ILE A O 1
ATOM 704 N N . GLY A 1 92 ? 9.052 -7.643 -14.856 1.00 94.25 92 GLY A N 1
ATOM 705 C CA . GLY A 1 92 ? 9.263 -8.272 -13.553 1.00 94.25 92 GLY A CA 1
ATOM 706 C C . GLY A 1 92 ? 9.378 -7.250 -12.420 1.00 94.25 92 GLY A C 1
ATOM 707 O O . GLY A 1 92 ? 8.752 -7.418 -11.373 1.00 94.25 92 GLY A O 1
ATOM 708 N N . ALA A 1 93 ? 10.121 -6.160 -12.637 1.00 92.50 93 ALA A N 1
ATOM 709 C CA . ALA A 1 93 ? 10.253 -5.086 -11.658 1.00 92.50 93 ALA A CA 1
ATOM 710 C C . ALA A 1 93 ? 8.911 -4.383 -11.400 1.00 92.50 93 ALA A C 1
ATOM 712 O O . ALA A 1 93 ? 8.492 -4.279 -10.248 1.00 92.50 93 ALA A O 1
ATOM 713 N N . THR A 1 94 ? 8.200 -3.968 -12.453 1.00 92.38 94 THR A N 1
ATOM 714 C CA . THR A 1 94 ? 6.892 -3.309 -12.327 1.00 92.38 94 THR A CA 1
ATOM 715 C C . THR A 1 94 ? 5.853 -4.236 -11.702 1.00 92.38 94 THR A C 1
ATOM 717 O O . THR A 1 94 ? 5.142 -3.825 -10.789 1.00 92.38 94 THR A O 1
ATOM 720 N N . GLY A 1 95 ? 5.796 -5.500 -12.131 1.00 95.00 95 GLY A N 1
ATOM 721 C CA . GLY A 1 95 ? 4.886 -6.502 -11.577 1.00 95.00 95 GLY A CA 1
ATOM 722 C C . GLY A 1 95 ? 5.129 -6.744 -10.089 1.00 95.00 95 GLY A C 1
ATOM 723 O O . GLY A 1 95 ? 4.181 -6.753 -9.308 1.00 95.00 95 GLY A O 1
ATOM 724 N N . SER A 1 96 ? 6.396 -6.846 -9.674 1.00 93.88 96 SER A N 1
ATOM 725 C CA . SER A 1 96 ? 6.768 -6.972 -8.261 1.00 93.88 96 SER A CA 1
ATOM 726 C C . SER A 1 96 ? 6.327 -5.753 -7.441 1.00 93.88 96 SER A C 1
ATOM 728 O O . SER A 1 96 ? 5.714 -5.910 -6.384 1.00 93.88 96 SER A O 1
ATOM 730 N N . THR A 1 97 ? 6.542 -4.532 -7.946 1.00 92.31 97 THR A N 1
ATOM 731 C CA . THR A 1 97 ? 6.099 -3.302 -7.269 1.00 92.31 97 THR A CA 1
ATOM 732 C C . THR A 1 97 ? 4.574 -3.218 -7.159 1.00 92.31 97 THR A C 1
ATOM 734 O O . THR A 1 97 ? 4.059 -2.866 -6.097 1.00 92.31 97 THR A O 1
ATOM 737 N N . VAL A 1 98 ? 3.836 -3.584 -8.213 1.00 92.81 98 VAL A N 1
ATOM 738 C CA . VAL A 1 98 ? 2.362 -3.602 -8.205 1.00 92.81 98 VAL A CA 1
ATOM 739 C C . VAL A 1 98 ? 1.822 -4.662 -7.245 1.00 92.81 98 VAL A C 1
ATOM 741 O O . VAL A 1 98 ? 0.901 -4.375 -6.483 1.00 92.81 98 VAL A O 1
ATOM 744 N N . ALA A 1 99 ? 2.407 -5.860 -7.219 1.00 92.88 99 ALA A N 1
ATOM 745 C CA . ALA A 1 99 ? 2.009 -6.917 -6.292 1.00 92.88 99 ALA A CA 1
ATOM 746 C C . ALA A 1 99 ? 2.234 -6.495 -4.834 1.00 92.88 99 ALA A C 1
ATOM 748 O O . ALA A 1 99 ? 1.344 -6.623 -3.995 1.00 92.88 99 ALA A O 1
ATOM 749 N N . LEU A 1 100 ? 3.396 -5.908 -4.541 1.00 91.25 100 LEU A N 1
ATOM 750 C CA . LEU A 1 100 ? 3.714 -5.387 -3.215 1.00 91.25 100 LEU A CA 1
ATOM 751 C C . LEU A 1 100 ? 2.747 -4.270 -2.804 1.00 91.25 100 LEU A C 1
ATOM 753 O O . LEU A 1 100 ? 2.296 -4.208 -1.660 1.00 91.25 100 LEU A O 1
ATOM 757 N N . HIS A 1 101 ? 2.377 -3.417 -3.758 1.00 89.88 101 HIS A N 1
ATOM 758 C CA . HIS A 1 101 ? 1.370 -2.391 -3.552 1.00 89.88 101 HIS A CA 1
ATOM 759 C C . HIS A 1 101 ? -0.019 -2.976 -3.256 1.00 89.88 101 HIS A C 1
ATOM 761 O O . HIS A 1 101 ? -0.707 -2.504 -2.354 1.00 89.88 101 HIS A O 1
ATOM 767 N N . PHE A 1 102 ? -0.435 -4.009 -3.985 1.00 92.12 102 PHE A N 1
ATOM 768 C CA . PHE A 1 102 ? -1.715 -4.676 -3.764 1.00 92.12 102 PHE A CA 1
ATOM 769 C C . PHE A 1 102 ? -1.790 -5.308 -2.368 1.00 92.12 102 PHE A C 1
ATOM 771 O O . PHE A 1 102 ? -2.775 -5.121 -1.651 1.00 92.12 102 PHE A O 1
ATOM 778 N N . VAL A 1 103 ? -0.720 -5.989 -1.959 1.00 91.62 103 VAL A N 1
ATOM 779 C CA . VAL A 1 103 ? -0.631 -6.689 -0.675 1.00 91.62 103 VAL A CA 1
ATOM 780 C C . VAL A 1 103 ? -0.604 -5.710 0.504 1.00 91.62 103 VAL A C 1
ATOM 782 O O . VAL A 1 103 ? -1.377 -5.871 1.443 1.00 91.62 103 VAL A O 1
ATOM 785 N N . PHE A 1 104 ? 0.227 -4.664 0.451 1.00 92.06 104 PHE A N 1
ATOM 786 C CA . PHE A 1 104 ? 0.391 -3.713 1.562 1.00 92.06 104 PHE A CA 1
ATOM 787 C C . PHE A 1 104 ? -0.445 -2.433 1.438 1.00 92.06 104 PHE A C 1
ATOM 789 O O . PHE A 1 104 ? -0.300 -1.526 2.253 1.00 92.06 104 PHE A O 1
ATOM 796 N N . GLY A 1 105 ? -1.295 -2.316 0.419 1.00 90.25 105 GLY A N 1
ATOM 797 C CA . GLY A 1 105 ? -2.116 -1.120 0.204 1.00 90.25 105 GLY A CA 1
ATOM 798 C C . GLY A 1 105 ? -3.169 -0.906 1.291 1.00 90.25 105 GLY A C 1
ATOM 799 O O . GLY A 1 105 ? -3.439 0.229 1.647 1.00 90.25 105 GLY A O 1
ATOM 800 N N . ALA A 1 106 ? -3.702 -1.990 1.862 1.00 93.06 106 ALA A N 1
ATOM 801 C CA . ALA A 1 106 ? -4.683 -1.935 2.951 1.00 93.06 106 ALA A CA 1
ATOM 802 C C . ALA A 1 106 ? -4.055 -1.633 4.325 1.00 93.06 106 ALA A C 1
ATOM 804 O O . ALA A 1 106 ? -4.748 -1.564 5.333 1.00 93.06 106 ALA A O 1
ATOM 805 N N . TYR A 1 107 ? -2.732 -1.521 4.410 1.00 94.56 107 TYR A N 1
ATOM 806 C CA . TYR A 1 107 ? -2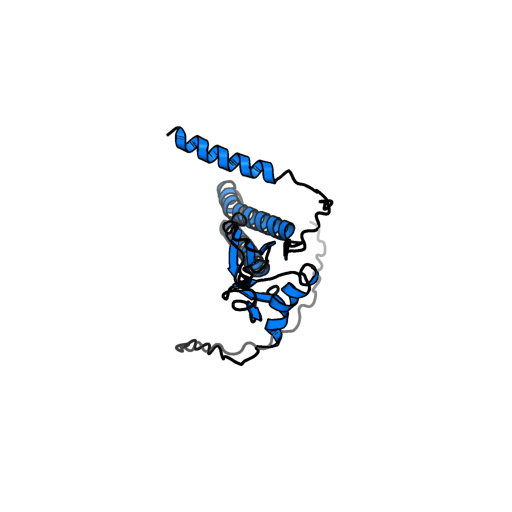.042 -1.544 5.689 1.00 94.56 107 TYR A CA 1
ATOM 807 C C . TYR A 1 107 ? -2.080 -0.176 6.393 1.00 94.56 107 TYR A C 1
ATOM 809 O O . TYR A 1 107 ? -1.482 0.790 5.908 1.00 94.56 107 TYR A O 1
ATOM 817 N N . VAL A 1 108 ? -2.752 -0.099 7.551 1.00 95.19 108 VAL A N 1
ATOM 818 C CA . VAL A 1 108 ? -2.848 1.128 8.361 1.00 95.19 108 VAL A CA 1
ATOM 819 C C . VAL A 1 108 ? -1.562 1.330 9.155 1.00 95.19 108 VAL A C 1
ATOM 821 O O . VAL A 1 108 ? -1.126 0.450 9.901 1.00 95.19 108 VAL A O 1
ATOM 824 N N . LEU A 1 109 ? -0.949 2.503 8.995 1.00 93.00 109 LEU A N 1
ATOM 825 C CA . LEU A 1 109 ? 0.274 2.889 9.695 1.00 93.00 109 LEU A CA 1
ATOM 826 C C . LEU A 1 109 ? -0.010 3.445 11.082 1.00 93.00 109 LEU A C 1
ATOM 828 O O . LEU A 1 109 ? 0.605 3.016 12.056 1.00 93.00 109 LEU A O 1
ATOM 832 N N . GLU A 1 110 ? -0.911 4.413 11.133 1.00 93.25 110 GLU A N 1
ATOM 833 C CA . GLU A 1 110 ? -1.288 5.144 12.331 1.00 93.25 110 GLU A CA 1
ATOM 834 C C . GLU A 1 110 ? -2.802 5.304 12.314 1.00 93.25 110 GLU A C 1
ATOM 836 O O . GLU A 1 110 ? -3.389 5.500 11.249 1.00 93.25 110 GLU A O 1
ATOM 841 N N . MET A 1 111 ? -3.432 5.191 13.474 1.00 93.94 111 MET A N 1
ATOM 842 C CA . MET A 1 111 ? -4.847 5.481 13.633 1.00 93.94 111 MET A CA 1
ATOM 843 C C . MET A 1 111 ? -5.035 6.259 14.925 1.00 93.94 111 MET A C 1
ATOM 845 O O . MET A 1 111 ? -4.536 5.830 15.962 1.00 93.94 111 MET A O 1
ATOM 849 N N . LYS A 1 112 ? -5.701 7.410 14.837 1.00 92.12 112 LYS A N 1
ATOM 850 C CA . LYS A 1 112 ? -5.862 8.366 15.938 1.00 92.12 112 LYS A CA 1
ATOM 851 C C . LYS A 1 112 ? -7.311 8.834 16.027 1.00 92.12 112 LYS A C 1
ATOM 853 O O . LYS A 1 112 ? -7.969 8.930 14.989 1.00 92.12 112 LYS A O 1
ATOM 858 N N . PRO A 1 113 ? -7.830 9.142 17.225 1.00 89.19 113 PRO A N 1
ATOM 859 C CA . PRO A 1 113 ? -9.117 9.802 17.347 1.00 89.19 113 PRO A CA 1
ATOM 860 C C . PRO A 1 113 ? -9.028 11.218 16.771 1.00 89.19 113 PRO A C 1
ATOM 862 O O . PRO A 1 113 ? -8.050 11.936 16.992 1.00 89.19 113 PRO A O 1
ATOM 865 N N . VAL A 1 114 ? -10.062 11.634 16.045 1.00 87.06 114 VAL A N 1
ATOM 866 C CA . VAL A 1 114 ? -10.200 13.020 15.598 1.00 87.06 114 VAL A CA 1
ATOM 867 C C . VAL A 1 114 ? -10.745 13.832 16.767 1.00 87.06 114 VAL A C 1
ATOM 869 O O . VAL A 1 114 ? -11.952 13.894 16.996 1.00 87.06 114 VAL A O 1
ATOM 872 N N . THR A 1 115 ? -9.853 14.450 17.538 1.00 73.50 115 THR A N 1
ATOM 873 C CA . THR A 1 115 ? -10.257 15.427 18.551 1.00 73.50 115 THR A CA 1
ATOM 874 C C . THR A 1 115 ? -10.587 16.735 17.838 1.00 73.50 115 THR A C 1
ATOM 876 O O . THR A 1 115 ? -9.695 17.413 17.330 1.00 73.50 115 THR A O 1
ATOM 879 N N . ASN A 1 116 ? -11.867 17.103 17.771 1.00 61.84 116 ASN A N 1
ATOM 880 C CA . ASN A 1 116 ? -12.266 18.432 17.312 1.00 61.84 116 ASN A CA 1
ATOM 881 C C . ASN A 1 116 ? -11.848 19.461 18.373 1.00 61.84 116 ASN A C 1
ATOM 883 O O . ASN A 1 116 ? -12.631 19.815 19.246 1.00 61.84 116 ASN A O 1
ATOM 887 N N . SER A 1 117 ? -10.609 19.948 18.303 1.00 56.03 117 SER A N 1
ATOM 888 C CA . SER A 1 117 ? -10.019 20.906 19.255 1.00 56.03 117 SER A CA 1
ATOM 889 C C . SER A 1 117 ? -10.629 22.320 19.217 1.00 56.03 117 SER A C 1
ATOM 891 O O . SER A 1 117 ? -9.962 23.277 19.590 1.00 56.03 117 SER A O 1
ATOM 893 N N . ASN A 1 118 ? -11.864 22.474 18.734 1.00 56.34 118 ASN A N 1
ATOM 894 C CA . ASN A 1 118 ? -12.564 23.757 18.637 1.00 56.34 118 ASN A CA 1
ATOM 895 C C . ASN A 1 118 ? -13.692 23.917 19.666 1.00 56.34 118 ASN A C 1
ATOM 897 O O . ASN A 1 118 ? -14.395 24.923 19.611 1.00 56.34 118 ASN A O 1
ATOM 901 N N . ASP A 1 119 ? -13.885 22.963 20.579 1.00 52.28 119 ASP A N 1
ATOM 902 C CA . ASP A 1 119 ? -15.034 22.976 21.487 1.00 52.28 119 ASP A CA 1
ATOM 903 C C . ASP A 1 119 ? -14.644 23.315 22.933 1.00 52.28 119 ASP A C 1
ATOM 905 O O . ASP A 1 119 ? -14.725 22.502 23.846 1.00 52.28 119 ASP A O 1
ATOM 909 N N . ASP A 1 120 ? -14.208 24.562 23.135 1.00 53.69 120 ASP A N 1
ATOM 910 C CA . ASP A 1 120 ? -14.039 25.178 24.463 1.00 53.69 120 ASP A CA 1
ATOM 911 C C . ASP A 1 120 ? -15.384 25.638 25.072 1.00 53.69 120 ASP A C 1
ATOM 913 O O . ASP A 1 120 ? -15.407 26.401 26.041 1.00 53.69 120 ASP A O 1
ATOM 917 N N . THR A 1 121 ? -16.536 25.240 24.514 1.00 53.62 121 THR A N 1
ATOM 918 C CA . THR A 1 121 ? -17.811 25.891 24.845 1.00 53.62 121 THR A CA 1
ATOM 919 C C . THR A 1 121 ? -18.885 24.922 25.328 1.00 53.62 121 THR A C 1
ATOM 921 O O . THR A 1 121 ? -19.764 24.519 24.584 1.00 53.62 121 THR A O 1
ATOM 924 N N . ASN A 1 122 ? -18.889 24.752 26.651 1.00 51.47 122 ASN A N 1
ATOM 925 C CA . ASN A 1 122 ? -20.038 24.441 27.506 1.00 51.47 122 ASN A CA 1
ATOM 926 C C . ASN A 1 122 ? -20.626 23.026 27.428 1.00 51.47 122 ASN A C 1
ATOM 928 O O . ASN A 1 122 ? -21.119 22.561 26.410 1.00 51.47 122 ASN A O 1
ATOM 932 N N . GLY A 1 123 ? -20.627 22.387 28.600 1.00 54.31 123 GLY A N 1
ATOM 933 C CA . GLY A 1 123 ? -21.143 21.049 28.810 1.00 54.31 123 GLY A CA 1
ATOM 934 C C . GLY A 1 123 ? -22.611 20.898 28.436 1.00 54.31 123 GLY A C 1
ATOM 935 O O . GLY A 1 123 ? -23.484 21.550 29.000 1.00 54.31 123 GLY A O 1
ATOM 936 N N . ASP A 1 124 ? -22.844 19.958 27.539 1.00 50.75 124 ASP A N 1
ATOM 937 C CA . ASP A 1 124 ? -23.988 19.066 27.574 1.00 50.75 124 ASP A CA 1
ATOM 938 C C . ASP A 1 124 ? -23.482 17.704 27.081 1.00 50.75 124 ASP A C 1
ATOM 940 O O . ASP A 1 124 ? -22.699 17.639 26.134 1.00 50.75 124 ASP A O 1
ATOM 944 N N . ASP A 1 125 ? -23.887 16.626 27.755 1.00 56.03 125 ASP A N 1
ATOM 945 C CA . ASP A 1 125 ? -23.500 15.224 27.522 1.00 56.03 125 ASP A CA 1
ATOM 946 C C . ASP A 1 125 ? -23.999 14.675 26.160 1.00 56.03 125 ASP A C 1
ATOM 948 O O . ASP A 1 125 ? -24.622 13.613 26.072 1.00 56.03 125 ASP A O 1
ATOM 952 N N . GLN A 1 126 ? -23.753 15.382 25.055 1.00 54.62 126 GLN A N 1
ATOM 953 C CA . GLN A 1 126 ? -23.867 14.811 23.721 1.00 54.62 126 GLN A CA 1
ATOM 954 C C . GLN A 1 126 ? -22.604 14.005 23.442 1.00 54.62 126 GLN A C 1
ATOM 956 O O . GLN A 1 126 ? -21.519 14.547 23.252 1.00 54.62 126 GLN A O 1
ATOM 961 N N . GLN A 1 127 ? -22.759 12.679 23.438 1.00 58.28 127 GLN A N 1
ATOM 962 C CA . GLN A 1 127 ? -21.752 11.729 22.973 1.00 58.28 127 GLN A CA 1
ATOM 963 C C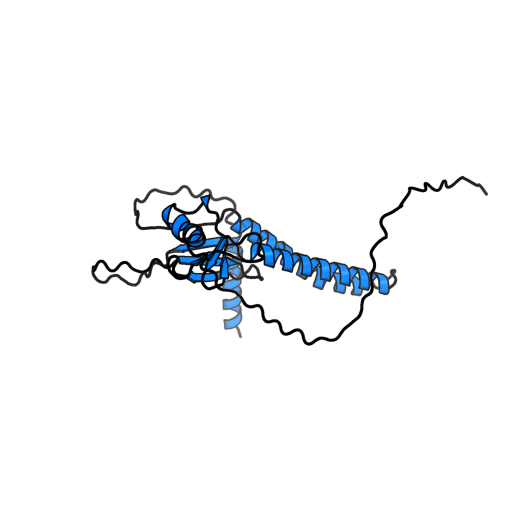 . GLN A 1 127 ? -21.302 12.122 21.563 1.00 58.28 127 GLN A C 1
ATOM 965 O O . GLN A 1 127 ? -21.936 11.749 20.576 1.00 58.28 127 GLN A O 1
ATOM 970 N N . ASN A 1 128 ? -20.218 12.887 21.473 1.00 59.59 128 ASN A N 1
ATOM 971 C CA . ASN A 1 128 ? -19.606 13.212 20.199 1.00 59.59 128 ASN A CA 1
ATOM 972 C C . ASN A 1 128 ? -19.275 11.900 19.469 1.00 59.59 128 ASN A C 1
ATOM 974 O O . ASN A 1 128 ? -18.737 10.976 20.095 1.00 59.59 128 ASN A O 1
ATOM 978 N N . PRO A 1 129 ? -19.629 11.770 18.176 1.00 67.44 129 PRO A N 1
ATOM 979 C CA . PRO A 1 129 ? -19.313 10.572 17.413 1.00 67.44 129 PRO A CA 1
ATOM 980 C C . PRO A 1 129 ? -17.796 10.366 17.438 1.00 67.44 129 PRO A C 1
ATOM 982 O O . PRO A 1 129 ? -17.032 11.273 17.107 1.00 67.44 129 PRO A O 1
ATOM 985 N N . LEU A 1 130 ? -17.362 9.184 17.884 1.00 82.06 130 LEU A N 1
ATOM 986 C CA . LEU A 1 130 ? -15.951 8.809 17.955 1.00 82.06 130 LEU A CA 1
ATOM 987 C C . LEU A 1 130 ? -15.420 8.652 16.526 1.00 82.06 130 LEU A C 1
ATOM 989 O O . LEU A 1 130 ? -15.461 7.561 15.975 1.00 82.06 130 LEU A O 1
ATOM 993 N N . LEU A 1 131 ? -14.946 9.731 15.915 1.00 90.25 131 LEU A N 1
ATOM 994 C CA . LEU A 1 131 ? -14.337 9.683 14.590 1.00 90.25 131 LEU A CA 1
ATOM 995 C C . LEU A 1 131 ? -12.894 9.189 14.700 1.00 90.25 131 LEU A C 1
ATOM 997 O O . LEU A 1 131 ? -12.117 9.682 15.521 1.00 90.25 131 LEU A O 1
ATOM 1001 N N . LEU A 1 132 ? -12.535 8.223 13.860 1.00 92.06 132 LEU A N 1
ATOM 1002 C CA . LEU A 1 132 ? -11.176 7.706 13.754 1.00 92.06 132 LEU A CA 1
ATOM 1003 C C . LEU A 1 132 ? -10.550 8.171 12.445 1.00 92.06 132 LEU A C 1
ATOM 1005 O O . LEU A 1 132 ? -11.146 8.050 11.379 1.00 92.06 132 LEU A O 1
ATOM 1009 N N . GLU A 1 133 ? -9.326 8.672 12.536 1.00 94.12 133 GLU A N 1
ATOM 1010 C CA . GLU A 1 133 ? -8.465 8.977 11.405 1.00 94.12 133 GLU A CA 1
ATOM 1011 C C . GLU A 1 133 ? -7.460 7.840 11.233 1.00 94.12 133 GLU A C 1
ATOM 1013 O O . GLU A 1 133 ? -6.584 7.655 12.075 1.00 94.12 133 GLU A O 1
ATOM 1018 N N . ALA A 1 134 ? -7.563 7.081 10.146 1.00 94.88 134 ALA A N 1
ATOM 1019 C CA . ALA A 1 134 ? -6.585 6.080 9.749 1.00 94.88 134 ALA A CA 1
ATOM 1020 C C . ALA A 1 134 ? -5.684 6.625 8.638 1.00 94.88 134 ALA A C 1
ATOM 1022 O O . ALA A 1 134 ? -6.144 7.040 7.575 1.00 94.88 134 ALA A O 1
ATOM 1023 N N . THR A 1 135 ? -4.378 6.563 8.866 1.00 93.62 135 THR A N 1
ATOM 1024 C CA . THR A 1 135 ? -3.360 6.919 7.883 1.00 93.62 135 THR A CA 1
ATOM 1025 C C . THR A 1 135 ? -2.815 5.662 7.213 1.00 93.62 135 THR A C 1
ATOM 1027 O O . THR A 1 135 ? -2.261 4.775 7.871 1.00 93.62 135 THR A O 1
ATOM 1030 N N . THR A 1 136 ? -2.908 5.600 5.887 1.00 92.62 136 THR A N 1
ATOM 1031 C CA . THR A 1 136 ? -2.278 4.567 5.055 1.00 92.62 136 THR A CA 1
ATOM 1032 C C . THR A 1 136 ? -1.174 5.172 4.179 1.00 92.62 136 THR A C 1
ATOM 1034 O O . THR A 1 136 ? -1.010 6.391 4.087 1.00 92.62 136 THR A O 1
ATOM 1037 N N . ARG A 1 137 ? -0.349 4.323 3.552 1.00 85.31 137 ARG A N 1
ATOM 1038 C CA . ARG A 1 137 ? 0.679 4.768 2.593 1.00 85.31 137 ARG A CA 1
ATOM 1039 C C . ARG A 1 137 ? 0.195 4.630 1.165 1.00 85.31 137 ARG A C 1
ATOM 1041 O O . ARG A 1 137 ? 0.034 3.504 0.682 1.00 85.31 137 ARG A O 1
ATOM 1048 N N . SER A 1 138 ? 0.223 5.745 0.447 1.00 79.06 138 SER A N 1
ATOM 1049 C CA . SER A 1 138 ? -0.006 5.785 -0.990 1.00 79.06 138 SER A CA 1
ATOM 1050 C C . SER A 1 138 ? 1.024 4.968 -1.785 1.00 79.06 138 SER A C 1
ATOM 1052 O O . SER A 1 138 ? 2.089 4.566 -1.286 1.00 79.06 138 SER A O 1
ATOM 1054 N N . ILE A 1 139 ? 0.715 4.741 -3.064 1.00 68.25 139 ILE A N 1
ATOM 1055 C CA . ILE A 1 139 ? 1.523 3.973 -4.026 1.00 68.25 139 ILE A CA 1
ATOM 1056 C C . ILE A 1 139 ? 2.934 4.534 -4.128 1.00 68.25 139 ILE A C 1
ATOM 1058 O O . ILE A 1 139 ? 3.903 3.786 -4.191 1.00 68.25 139 ILE A O 1
ATOM 1062 N N . PHE A 1 140 ? 3.056 5.857 -4.086 1.00 69.88 140 PHE A N 1
ATOM 1063 C CA . PHE A 1 140 ? 4.331 6.536 -4.255 1.00 69.88 140 PHE A CA 1
ATOM 1064 C C . PHE A 1 140 ? 5.193 6.527 -2.993 1.00 69.88 140 PHE A C 1
ATOM 1066 O O . PHE A 1 140 ? 6.288 7.069 -3.019 1.00 69.88 140 PHE A O 1
ATOM 1073 N N . GLY A 1 141 ? 4.733 5.948 -1.878 1.00 63.72 141 GLY A N 1
ATOM 1074 C CA . GLY A 1 141 ? 5.493 5.845 -0.628 1.00 63.72 141 GLY A CA 1
ATOM 1075 C C . GLY A 1 141 ? 5.789 7.179 0.071 1.00 63.72 141 GLY A C 1
ATOM 1076 O O . GLY A 1 141 ? 6.143 7.156 1.246 1.00 63.72 141 GLY A O 1
ATOM 1077 N N . PHE A 1 142 ? 5.629 8.311 -0.619 1.00 70.25 142 PHE A N 1
ATOM 1078 C CA . PHE A 1 142 ? 5.854 9.669 -0.122 1.00 70.25 142 PHE A CA 1
ATOM 1079 C C . PHE A 1 142 ? 4.586 10.344 0.406 1.00 70.25 142 PHE A C 1
ATOM 1081 O O . PHE A 1 142 ? 4.693 11.305 1.162 1.00 70.25 142 PHE A O 1
ATOM 1088 N N . TRP A 1 143 ? 3.409 9.865 -0.002 1.00 80.12 143 TRP A N 1
ATOM 1089 C CA . TRP A 1 143 ? 2.121 10.467 0.331 1.00 80.12 143 TRP A CA 1
ATOM 1090 C C . TRP A 1 143 ? 1.392 9.566 1.320 1.00 80.12 143 TRP A C 1
ATOM 1092 O O . TRP A 1 143 ? 1.388 8.339 1.167 1.00 80.12 143 TRP A O 1
ATOM 1102 N N . ASN A 1 144 ? 0.823 10.194 2.338 1.00 86.88 144 ASN A N 1
ATOM 1103 C CA . ASN A 1 144 ? -0.031 9.547 3.314 1.00 86.88 144 ASN A CA 1
ATOM 1104 C C . ASN A 1 144 ? -1.474 9.786 2.882 1.00 86.88 144 ASN A C 1
ATOM 1106 O O . ASN A 1 144 ? -1.857 10.937 2.671 1.00 86.88 144 ASN A O 1
ATOM 1110 N N . ASP A 1 145 ? -2.236 8.708 2.748 1.00 90.94 145 ASP A N 1
ATOM 1111 C CA . ASP A 1 145 ? -3.662 8.783 2.464 1.00 90.94 145 ASP A CA 1
ATOM 1112 C C . ASP A 1 145 ? -4.390 8.723 3.811 1.00 90.94 145 ASP A C 1
ATOM 1114 O O . ASP A 1 145 ? -4.187 7.798 4.603 1.00 90.94 145 ASP A O 1
ATOM 1118 N N . ILE A 1 146 ? -5.160 9.770 4.105 1.00 93.31 146 ILE A N 1
ATOM 1119 C CA . ILE A 1 146 ? -5.858 9.949 5.378 1.00 93.31 146 ILE A CA 1
ATOM 1120 C C . ILE A 1 146 ? -7.326 9.587 5.168 1.00 93.31 146 ILE A C 1
ATOM 1122 O O . ILE A 1 146 ? -7.980 10.127 4.274 1.00 93.31 146 ILE A O 1
ATOM 1126 N N . HIS A 1 147 ? -7.842 8.690 6.000 1.00 94.38 147 HIS A N 1
ATOM 1127 C CA . HIS A 1 147 ? -9.221 8.221 5.957 1.00 94.38 147 HIS A CA 1
ATOM 1128 C C . HIS A 1 147 ? -9.883 8.485 7.301 1.00 94.38 147 HIS A C 1
ATOM 1130 O O . HIS A 1 147 ? -9.464 7.926 8.310 1.00 94.38 147 HIS A O 1
ATOM 1136 N N . VAL A 1 148 ? -10.921 9.317 7.311 1.00 94.94 148 VAL A N 1
ATOM 1137 C CA . VAL A 1 148 ? -11.725 9.580 8.508 1.00 94.94 148 VAL A CA 1
ATOM 1138 C C . VAL A 1 148 ? -13.027 8.798 8.398 1.00 94.94 148 VAL A C 1
ATOM 1140 O O . VAL A 1 148 ? -13.677 8.851 7.353 1.00 94.94 148 VAL A O 1
ATOM 1143 N N . PHE A 1 149 ? -13.384 8.051 9.439 1.00 94.81 149 PHE A N 1
ATOM 1144 C CA . PHE A 1 149 ? -14.598 7.235 9.463 1.00 94.81 149 PHE A CA 1
ATOM 1145 C C . PHE A 1 149 ? -15.137 7.039 10.886 1.00 94.81 149 PHE A C 1
ATOM 1147 O O . PHE A 1 149 ? -14.397 7.136 11.870 1.00 94.81 149 PHE A O 1
ATOM 1154 N N . ASP A 1 150 ? -16.432 6.746 10.992 1.00 93.06 150 ASP A N 1
ATOM 1155 C CA . ASP A 1 150 ? -17.088 6.341 12.235 1.00 93.06 150 ASP A CA 1
ATOM 1156 C C . ASP A 1 150 ? -17.018 4.807 12.394 1.00 93.06 150 ASP A C 1
ATOM 1158 O O . ASP A 1 150 ? -17.612 4.072 11.600 1.00 93.06 150 ASP A O 1
ATOM 1162 N N . PRO A 1 151 ? -16.342 4.278 13.431 1.00 91.44 151 PRO A N 1
ATOM 1163 C CA . PRO A 1 151 ? -16.204 2.844 13.649 1.00 91.44 151 PRO A CA 1
ATOM 1164 C C . PRO A 1 151 ? -17.532 2.119 13.904 1.00 91.44 151 PRO A C 1
ATOM 1166 O O . PRO A 1 151 ? -17.568 0.893 13.822 1.00 91.44 151 PRO A O 1
ATOM 1169 N N . LYS A 1 152 ? -18.615 2.830 14.246 1.00 90.38 152 LYS A N 1
ATOM 1170 C CA . LYS A 1 152 ? -19.937 2.223 14.461 1.00 90.38 152 LYS A CA 1
ATOM 1171 C C . LYS A 1 152 ? -20.746 2.089 13.176 1.00 90.38 152 LYS A C 1
ATOM 1173 O O . LYS A 1 152 ? -21.458 1.100 13.034 1.00 90.38 152 LYS A O 1
ATOM 1178 N N . ASN A 1 153 ? -20.661 3.079 12.290 1.00 91.38 153 ASN A N 1
ATOM 1179 C CA . ASN A 1 153 ? -21.554 3.207 11.136 1.00 91.38 153 ASN A CA 1
ATOM 1180 C C . ASN A 1 153 ? -20.865 2.882 9.804 1.00 91.38 153 ASN A C 1
ATOM 1182 O O . ASN A 1 153 ? -21.494 2.302 8.924 1.00 91.38 153 ASN A O 1
ATOM 1186 N N . ASP A 1 154 ? -19.575 3.196 9.675 1.00 93.56 154 ASP A N 1
ATOM 1187 C CA . ASP A 1 154 ? -18.858 3.137 8.394 1.00 93.56 154 ASP A CA 1
ATOM 1188 C C . ASP A 1 154 ? -18.032 1.853 8.227 1.00 93.56 154 ASP A C 1
ATOM 1190 O O . ASP A 1 154 ? -17.432 1.623 7.172 1.00 93.56 154 ASP A O 1
ATOM 1194 N N . VAL A 1 155 ? -17.957 1.027 9.277 1.00 94.06 155 VAL A N 1
ATOM 1195 C CA . VAL A 1 155 ? -17.124 -0.177 9.311 1.00 94.06 155 VAL A CA 1
ATOM 1196 C C . VAL A 1 155 ? -17.929 -1.426 8.989 1.00 94.06 155 VAL A C 1
ATOM 1198 O O . VAL A 1 155 ? -18.927 -1.745 9.632 1.00 94.06 155 VAL A O 1
ATOM 1201 N N . THR A 1 156 ? -17.437 -2.176 8.010 1.00 94.25 156 THR A N 1
ATOM 1202 C CA . THR A 1 156 ? -18.019 -3.430 7.528 1.00 94.25 156 THR A CA 1
ATOM 1203 C C . THR A 1 156 ? -16.975 -4.552 7.529 1.00 94.25 156 THR A C 1
ATOM 1205 O O . THR A 1 156 ? -15.769 -4.281 7.478 1.00 94.25 156 THR A O 1
ATOM 1208 N N . PRO A 1 157 ? -17.393 -5.831 7.607 1.00 92.38 157 PRO A N 1
ATOM 1209 C CA . PRO A 1 157 ? -16.473 -6.956 7.447 1.00 92.38 157 PRO A CA 1
ATOM 1210 C C . PRO A 1 157 ? -15.753 -6.890 6.102 1.00 92.38 157 PRO A C 1
ATOM 1212 O O . PRO A 1 157 ? -16.381 -6.652 5.071 1.00 92.38 157 PRO A O 1
ATOM 1215 N N . TYR A 1 158 ? -14.445 -7.161 6.092 1.00 94.00 158 TYR A N 1
ATOM 1216 C CA . TYR A 1 158 ? -13.733 -7.277 4.825 1.00 94.00 158 TYR A CA 1
ATOM 1217 C C . TYR A 1 158 ? -14.133 -8.562 4.093 1.00 94.00 158 TYR A C 1
ATOM 1219 O O . TYR A 1 158 ? -13.929 -9.666 4.599 1.00 94.00 158 TYR A O 1
ATOM 1227 N N . VAL A 1 159 ? -14.636 -8.417 2.866 1.00 92.31 159 VAL A N 1
ATOM 1228 C CA . VAL A 1 159 ? -14.877 -9.522 1.932 1.00 92.31 159 VAL A CA 1
ATOM 1229 C C . VAL A 1 159 ? -14.161 -9.193 0.626 1.00 92.31 159 VAL A C 1
ATOM 1231 O O . VAL A 1 159 ? -14.599 -8.338 -0.138 1.00 92.31 159 VAL A O 1
ATOM 1234 N N . GLY A 1 160 ? -13.022 -9.833 0.363 1.00 91.94 160 GLY A N 1
ATOM 1235 C CA . GLY A 1 160 ? -12.293 -9.603 -0.883 1.00 91.94 160 GLY A CA 1
ATOM 1236 C C . GLY A 1 160 ? -10.964 -10.346 -0.992 1.00 91.94 160 GLY A C 1
ATOM 1237 O O . GLY A 1 160 ? -10.664 -11.253 -0.223 1.00 91.94 160 GLY A O 1
ATOM 1238 N N . MET A 1 161 ? -10.167 -9.963 -1.993 1.00 91.88 161 MET A N 1
ATOM 1239 C CA . MET A 1 161 ? -8.941 -10.670 -2.394 1.00 91.88 161 MET A CA 1
ATOM 1240 C C . MET A 1 161 ? -7.652 -10.184 -1.711 1.00 91.88 161 MET A C 1
ATOM 1242 O O . MET A 1 161 ? -6.580 -10.736 -1.964 1.00 91.88 161 MET A O 1
ATOM 1246 N N . ARG A 1 162 ? -7.697 -9.121 -0.901 1.00 90.94 162 ARG A N 1
ATOM 1247 C CA . ARG A 1 162 ? -6.501 -8.587 -0.242 1.00 90.94 162 ARG A CA 1
ATOM 1248 C C . ARG A 1 162 ? -6.163 -9.462 0.965 1.00 90.94 162 ARG A C 1
ATOM 1250 O O . ARG A 1 162 ? -6.976 -9.564 1.877 1.00 90.94 162 ARG A O 1
ATOM 1257 N N . PRO A 1 163 ? -4.958 -10.051 1.015 1.00 88.75 163 PRO A N 1
ATOM 1258 C CA . PRO A 1 163 ? -4.620 -11.063 2.017 1.00 88.75 163 PRO A CA 1
ATOM 1259 C C . PRO A 1 163 ? -4.521 -10.506 3.440 1.00 88.75 163 PRO A C 1
ATOM 1261 O O . PRO A 1 163 ? -4.599 -11.259 4.403 1.00 88.75 163 PRO A O 1
ATOM 1264 N N . PHE A 1 164 ? -4.320 -9.196 3.567 1.00 89.88 164 PHE A N 1
ATOM 1265 C CA . PHE A 1 164 ? -4.134 -8.519 4.838 1.00 89.88 164 PHE A CA 1
ATOM 1266 C C . PHE A 1 164 ? -5.246 -7.514 5.108 1.00 89.88 164 PHE A C 1
ATOM 1268 O O . PHE A 1 164 ? -4.944 -6.517 5.711 1.00 89.88 164 PHE A O 1
ATOM 1275 N N . ALA A 1 165 ? -6.479 -7.634 4.628 1.00 94.88 165 ALA A N 1
ATOM 1276 C CA . ALA A 1 165 ? -7.532 -6.703 5.061 1.00 94.88 165 ALA A CA 1
ATOM 1277 C C . ALA A 1 165 ? -8.461 -7.394 6.064 1.00 94.88 165 ALA A C 1
ATOM 1279 O O . ALA A 1 165 ? -8.836 -8.547 5.869 1.00 94.88 165 ALA A O 1
ATOM 1280 N N . ASN A 1 166 ? -8.800 -6.688 7.145 1.00 95.00 166 ASN A N 1
ATOM 1281 C CA . ASN A 1 166 ? -9.600 -7.230 8.250 1.00 95.00 166 ASN A CA 1
ATOM 1282 C C . ASN A 1 166 ? -11.010 -6.639 8.249 1.00 95.00 166 ASN A C 1
ATOM 1284 O O . ASN A 1 166 ? -11.978 -7.323 8.570 1.00 95.00 166 ASN A O 1
ATOM 1288 N N . PHE A 1 167 ? -11.117 -5.364 7.883 1.00 95.69 167 PHE A N 1
ATOM 1289 C CA . PHE A 1 167 ? -12.369 -4.627 7.799 1.00 95.69 167 PHE A CA 1
ATOM 1290 C C . PHE A 1 167 ? -12.333 -3.677 6.599 1.00 95.69 167 PHE A C 1
ATOM 1292 O O . PHE A 1 167 ? -11.270 -3.398 6.039 1.00 95.69 167 PHE A O 1
ATOM 1299 N N . CYS A 1 168 ? -13.498 -3.190 6.199 1.00 95.69 168 CYS A N 1
ATOM 1300 C CA . CYS A 1 168 ? -13.655 -2.088 5.264 1.00 95.69 168 CYS A CA 1
ATOM 1301 C C . CYS A 1 168 ? -14.170 -0.871 6.028 1.00 95.69 168 CYS A C 1
ATOM 1303 O O . CYS A 1 168 ? -15.112 -1.004 6.801 1.00 95.69 168 CYS A O 1
ATOM 1305 N N . ALA A 1 169 ? -13.591 0.301 5.787 1.00 95.44 169 ALA A N 1
ATOM 1306 C CA . ALA A 1 169 ? -14.145 1.577 6.231 1.00 95.44 169 ALA A CA 1
ATOM 1307 C C . ALA A 1 169 ? -14.456 2.422 4.999 1.00 95.44 169 ALA A C 1
ATOM 1309 O O . ALA A 1 169 ? -13.554 2.661 4.196 1.00 95.44 169 ALA A O 1
ATOM 1310 N N . ASN A 1 170 ? -15.711 2.847 4.823 1.00 94.12 170 ASN A N 1
ATOM 1311 C CA . ASN A 1 170 ? -16.143 3.575 3.620 1.00 94.12 170 ASN A CA 1
ATOM 1312 C C . ASN A 1 170 ? -15.723 2.863 2.316 1.00 94.12 170 ASN A C 1
ATOM 1314 O O . ASN A 1 170 ? -15.126 3.472 1.435 1.00 94.12 170 ASN A O 1
ATOM 1318 N N . GLU A 1 171 ? -15.960 1.546 2.237 1.00 93.31 171 GLU A N 1
ATOM 1319 C CA . GLU A 1 171 ? -15.564 0.670 1.112 1.00 93.31 171 GLU A CA 1
ATOM 1320 C C . GLU A 1 171 ? -14.043 0.513 0.896 1.00 93.31 171 GLU A C 1
ATOM 1322 O O . GLU A 1 171 ? -13.602 -0.199 -0.010 1.00 93.31 171 GLU A O 1
ATOM 1327 N N . ILE A 1 172 ? -13.211 1.124 1.744 1.00 94.31 172 ILE A N 1
ATOM 1328 C CA . ILE A 1 172 ? -11.755 1.025 1.661 1.00 94.31 172 ILE A CA 1
ATOM 1329 C C . ILE A 1 172 ? -11.289 -0.126 2.555 1.00 94.31 172 ILE A C 1
ATOM 1331 O O . ILE A 1 172 ? -11.513 -0.090 3.767 1.00 94.31 172 ILE A O 1
ATOM 1335 N N . PRO A 1 173 ? -10.614 -1.146 1.999 1.00 95.75 173 PRO A N 1
ATOM 1336 C CA . PRO A 1 173 ? -10.123 -2.262 2.787 1.00 95.75 173 PRO A CA 1
ATOM 1337 C C . PRO A 1 173 ? -8.928 -1.840 3.635 1.00 95.75 173 PRO A C 1
ATOM 1339 O O . PRO A 1 173 ? -7.934 -1.339 3.104 1.00 95.75 173 PRO A O 1
ATOM 1342 N N . LEU A 1 174 ? -9.010 -2.096 4.938 1.00 96.06 174 LEU A N 1
ATOM 1343 C CA . LEU A 1 174 ? -8.013 -1.706 5.923 1.00 96.06 174 LEU A CA 1
ATOM 1344 C C . LEU A 1 174 ? -7.566 -2.891 6.789 1.00 96.06 174 LEU A C 1
ATOM 1346 O O . LEU A 1 174 ? -8.310 -3.831 7.084 1.00 96.06 174 LEU A O 1
ATOM 1350 N N . TYR A 1 175 ? -6.309 -2.821 7.212 1.00 95.69 175 TYR A N 1
ATOM 1351 C CA . TYR A 1 175 ? -5.664 -3.752 8.121 1.00 95.69 175 TYR A CA 1
ATOM 1352 C C . TYR A 1 175 ? -5.231 -3.049 9.390 1.00 95.69 175 TYR A C 1
ATOM 1354 O O . TYR A 1 175 ? -4.505 -2.055 9.336 1.00 95.69 175 TYR A O 1
ATOM 1362 N N . VAL A 1 176 ? -5.556 -3.650 10.523 1.00 95.56 176 VAL A N 1
ATOM 1363 C CA . VAL A 1 176 ? -5.048 -3.248 11.832 1.00 95.56 176 VAL A CA 1
ATOM 1364 C C . VAL A 1 176 ? -4.657 -4.488 12.610 1.00 95.56 176 VAL A C 1
ATOM 1366 O O . VAL A 1 176 ? -5.324 -5.519 12.536 1.00 95.56 176 VAL A O 1
ATOM 1369 N N . HIS A 1 177 ? -3.576 -4.382 13.369 1.00 94.81 177 HIS A N 1
ATOM 1370 C CA . HIS A 1 177 ? -3.118 -5.459 14.235 1.00 94.81 177 HIS A CA 1
ATOM 1371 C C . HIS A 1 177 ? -4.036 -5.580 15.462 1.00 94.81 177 HIS A C 1
ATOM 1373 O O . HIS A 1 177 ? -4.059 -4.656 16.283 1.00 94.81 177 HIS A O 1
ATOM 1379 N N . PRO A 1 178 ? -4.809 -6.675 15.614 1.00 92.44 178 PRO A N 1
ATOM 1380 C CA . PRO A 1 178 ? -5.786 -6.818 16.696 1.00 92.44 178 PRO A CA 1
ATOM 1381 C C . PRO A 1 178 ? -5.149 -6.800 18.090 1.00 92.44 178 PRO A C 1
ATOM 1383 O O . PRO A 1 178 ? -5.822 -6.478 19.065 1.00 92.44 178 PRO A O 1
ATOM 1386 N N . GLU A 1 179 ? -3.869 -7.148 18.203 1.00 92.94 179 GLU A N 1
ATOM 1387 C CA . GLU A 1 179 ? -3.104 -7.146 19.449 1.00 92.94 179 GLU A CA 1
ATOM 1388 C C . GLU A 1 179 ? -2.651 -5.751 19.899 1.00 92.94 179 GLU A C 1
ATOM 1390 O O . GLU A 1 179 ? -2.214 -5.587 21.034 1.00 92.94 179 GLU A O 1
ATOM 1395 N N . ARG A 1 180 ? -2.741 -4.750 19.018 1.00 91.56 180 ARG A N 1
ATOM 1396 C CA . ARG A 1 180 ? -2.365 -3.355 19.293 1.00 91.56 180 ARG A CA 1
ATOM 1397 C C . ARG A 1 180 ? -3.567 -2.447 19.542 1.00 91.56 180 ARG A C 1
ATOM 1399 O O . ARG A 1 180 ? -3.375 -1.263 19.788 1.00 91.56 180 ARG A O 1
ATOM 1406 N N . LEU A 1 181 ? -4.781 -2.978 19.426 1.00 90.69 181 LEU A N 1
ATOM 1407 C CA . LEU A 1 181 ? -6.014 -2.236 19.651 1.00 90.69 181 LEU A CA 1
ATOM 1408 C C . LEU A 1 181 ? -6.543 -2.469 21.063 1.00 90.69 181 LEU A C 1
ATOM 1410 O O . LEU A 1 181 ? -6.519 -3.594 21.568 1.00 90.69 181 LEU A O 1
ATOM 1414 N N . ASP A 1 182 ? -7.131 -1.423 21.638 1.00 90.25 182 ASP A N 1
ATOM 1415 C CA . ASP A 1 182 ? -7.919 -1.539 22.860 1.00 90.25 182 ASP A CA 1
ATOM 1416 C C . ASP A 1 182 ? -9.094 -2.493 22.668 1.00 90.25 182 ASP A C 1
ATOM 1418 O O . ASP A 1 182 ? -9.644 -2.638 21.574 1.00 90.25 182 ASP A O 1
ATOM 1422 N N . SER A 1 183 ? -9.526 -3.127 23.757 1.00 89.50 183 SER A N 1
ATOM 1423 C CA . SER A 1 183 ? -10.606 -4.119 23.700 1.00 89.50 183 SER A CA 1
ATOM 1424 C C . SER A 1 183 ? -11.906 -3.550 23.120 1.00 89.50 183 SER A C 1
ATOM 1426 O O . SER A 1 183 ? -12.602 -4.262 22.398 1.00 89.50 183 SER A O 1
ATOM 1428 N N . THR A 1 184 ? -12.208 -2.277 23.390 1.00 88.50 184 THR A N 1
ATOM 1429 C CA . THR A 1 184 ? -13.388 -1.560 22.885 1.00 88.50 184 THR A CA 1
ATOM 1430 C C . THR A 1 184 ? -13.287 -1.299 21.382 1.00 88.50 184 THR A C 1
ATOM 1432 O O . THR A 1 184 ? -14.137 -1.752 20.617 1.00 88.50 184 THR A O 1
ATOM 1435 N N . THR A 1 185 ? -12.214 -0.646 20.935 1.00 88.94 185 THR A N 1
ATOM 1436 C CA . THR A 1 185 ? -11.957 -0.343 19.519 1.00 88.94 185 THR A CA 1
ATOM 1437 C C . THR A 1 185 ? -11.859 -1.616 18.689 1.00 88.94 185 THR A C 1
ATOM 1439 O O . THR A 1 185 ? -12.425 -1.704 17.604 1.00 88.94 185 THR A O 1
ATOM 1442 N N . ARG A 1 186 ? -11.206 -2.655 19.220 1.00 91.38 186 ARG A N 1
ATOM 1443 C CA . ARG A 1 186 ? -11.114 -3.966 18.576 1.00 91.38 186 ARG A CA 1
ATOM 1444 C C . ARG A 1 186 ? -12.487 -4.587 18.342 1.00 91.38 186 ARG A C 1
ATOM 1446 O O . ARG A 1 186 ? -12.711 -5.160 17.281 1.00 91.38 186 ARG A O 1
ATOM 1453 N N . GLN A 1 187 ? -13.401 -4.489 19.308 1.00 90.44 187 GLN A N 1
ATOM 1454 C CA . GLN A 1 187 ? -14.762 -4.996 19.134 1.00 90.44 187 GLN A CA 1
ATOM 1455 C C . GLN A 1 187 ? -15.527 -4.199 18.071 1.00 90.44 187 GLN A C 1
ATOM 1457 O O . GLN A 1 187 ? -16.162 -4.800 17.206 1.00 90.44 187 GLN A O 1
ATOM 1462 N N . LEU A 1 188 ? -15.409 -2.871 18.080 1.00 90.25 188 LEU A N 1
ATOM 1463 C CA . LEU A 1 188 ? -16.058 -2.020 17.080 1.00 90.25 188 LEU A CA 1
ATOM 1464 C C . LEU A 1 188 ? -15.558 -2.319 15.660 1.00 90.25 188 LEU A C 1
ATOM 1466 O O . LEU A 1 188 ? -16.367 -2.495 14.757 1.00 90.25 188 LEU A O 1
ATOM 1470 N N . LEU A 1 189 ? -14.241 -2.455 15.478 1.00 91.12 189 LEU A N 1
ATOM 1471 C CA . LEU A 1 189 ? -13.642 -2.670 14.159 1.00 91.12 189 LEU A CA 1
ATOM 1472 C C . LEU A 1 189 ? -13.769 -4.114 13.652 1.00 91.12 189 LEU A C 1
ATOM 1474 O O . LEU A 1 189 ? -13.949 -4.327 12.457 1.00 91.12 189 LEU A O 1
ATOM 1478 N N . LEU A 1 190 ? -13.638 -5.114 14.535 1.00 90.00 190 LEU A N 1
ATOM 1479 C CA . LEU A 1 190 ? -13.486 -6.522 14.132 1.00 90.00 190 LEU A CA 1
ATOM 1480 C C . LEU A 1 190 ? -14.647 -7.434 14.543 1.00 90.00 190 LEU A C 1
ATOM 1482 O O . LEU A 1 190 ? -14.809 -8.489 13.938 1.00 90.00 190 LEU A O 1
ATOM 1486 N N . HIS A 1 191 ? -15.439 -7.096 15.567 1.00 78.62 191 HIS A N 1
ATOM 1487 C CA . HIS A 1 191 ? -16.556 -7.949 16.010 1.00 78.62 191 HIS A CA 1
ATOM 1488 C C . HIS A 1 191 ? -17.896 -7.557 15.387 1.00 78.62 191 HIS A C 1
ATOM 1490 O O . HIS A 1 191 ? -18.700 -8.450 15.118 1.00 78.62 191 HIS A O 1
ATOM 1496 N N . ASN A 1 192 ? -18.128 -6.276 15.076 1.00 62.88 192 ASN A N 1
ATOM 1497 C CA . ASN A 1 192 ? -19.306 -5.881 14.288 1.00 62.88 192 ASN A CA 1
ATOM 1498 C C . ASN A 1 192 ? -19.309 -6.549 12.902 1.00 62.88 192 ASN A C 1
ATOM 1500 O O . ASN A 1 192 ? -20.366 -6.898 12.384 1.00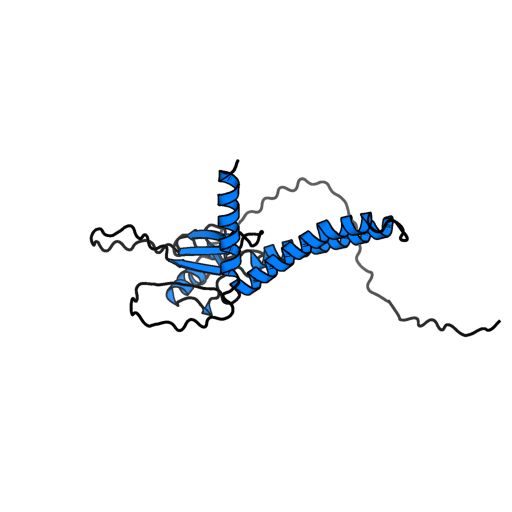 62.88 192 ASN A O 1
ATOM 1504 N N . ALA A 1 193 ? -18.120 -6.846 12.373 1.00 54.78 193 ALA A N 1
ATOM 1505 C CA . ALA A 1 193 ? -17.901 -7.621 11.157 1.00 54.78 193 ALA A CA 1
ATOM 1506 C C . ALA A 1 193 ? -18.484 -9.054 11.196 1.00 54.78 193 ALA A C 1
ATOM 1508 O O . ALA A 1 193 ? -18.799 -9.622 10.155 1.00 54.78 193 ALA A O 1
ATOM 1509 N N . VAL A 1 194 ? -18.659 -9.656 12.376 1.00 52.44 194 VAL A N 1
ATOM 1510 C CA . VAL A 1 194 ? -19.110 -11.055 12.504 1.00 52.44 194 VAL A CA 1
ATOM 1511 C C . VAL A 1 194 ? -20.641 -11.164 12.614 1.00 52.44 194 VAL A C 1
ATOM 1513 O O . VAL A 1 194 ? -21.205 -12.226 12.356 1.00 52.44 194 VAL A O 1
ATOM 1516 N N . GLY A 1 195 ? -21.336 -10.074 12.961 1.00 48.31 195 GLY A N 1
ATOM 1517 C CA . GLY A 1 195 ? -22.776 -10.080 13.255 1.00 48.31 195 GLY A CA 1
ATOM 1518 C C . GLY A 1 195 ? -23.704 -9.675 12.104 1.00 48.31 195 GLY A C 1
ATOM 1519 O O . GLY A 1 195 ? -24.894 -9.970 12.164 1.00 48.31 195 GLY A O 1
ATOM 1520 N N . SER A 1 196 ? -23.189 -9.029 11.057 1.00 50.44 196 SER A N 1
ATOM 1521 C CA . SER A 1 196 ? -23.979 -8.458 9.954 1.00 50.44 196 SER A CA 1
ATOM 1522 C C . SER A 1 196 ? -23.756 -9.179 8.622 1.00 50.44 196 SER A C 1
ATOM 1524 O O . SER A 1 196 ? -23.681 -8.566 7.563 1.00 50.44 196 SER A O 1
ATOM 1526 N N . SER A 1 197 ? -23.717 -10.514 8.642 1.00 45.19 197 SER A N 1
ATOM 1527 C CA . SER A 1 197 ? -23.880 -11.320 7.422 1.00 45.19 197 SER A CA 1
ATOM 1528 C C . SER A 1 197 ? -25.353 -11.364 6.983 1.00 45.19 197 SER A C 1
ATOM 1530 O O . SER A 1 197 ? -25.944 -12.423 6.781 1.00 45.19 197 SER A O 1
ATOM 1532 N N . SER A 1 198 ? -25.975 -10.197 6.813 1.00 46.62 198 SER A N 1
ATOM 1533 C CA . SER A 1 198 ? -27.159 -10.079 5.970 1.00 46.62 198 SER A CA 1
ATOM 1534 C C . SER A 1 198 ? -26.689 -10.095 4.522 1.00 46.62 198 SER A C 1
ATOM 1536 O O . SER A 1 198 ? -26.205 -9.103 3.995 1.00 46.62 198 SER A O 1
ATOM 1538 N N . SER A 1 199 ? -26.798 -11.279 3.929 1.00 45.94 199 SER A N 1
ATOM 1539 C CA . SER A 1 199 ? -26.818 -11.581 2.500 1.00 45.94 199 SER A CA 1
ATOM 1540 C C . SER A 1 199 ? -27.331 -10.425 1.620 1.00 45.94 199 SER A C 1
ATOM 1542 O O . SER A 1 199 ? -28.510 -10.396 1.268 1.00 45.94 199 SER A O 1
ATOM 1544 N N . GLU A 1 200 ? -26.443 -9.544 1.170 1.00 46.78 200 GLU A N 1
ATOM 1545 C CA . GLU A 1 200 ? -26.639 -8.769 -0.053 1.00 46.78 200 GLU A CA 1
ATOM 1546 C C . GLU A 1 200 ? -25.744 -9.359 -1.138 1.00 46.78 200 GLU A C 1
ATOM 1548 O O . GLU A 1 200 ? -24.516 -9.353 -1.070 1.00 46.78 200 GLU A O 1
ATOM 1553 N N . LYS A 1 201 ? -26.410 -9.965 -2.120 1.00 38.41 201 LYS A N 1
ATOM 1554 C CA . LYS A 1 201 ? -25.819 -10.399 -3.376 1.00 38.41 201 LYS A CA 1
ATOM 1555 C C . LYS A 1 201 ? -25.184 -9.185 -4.053 1.00 38.41 201 LYS A C 1
ATOM 1557 O O . LYS A 1 201 ? -25.903 -8.319 -4.542 1.00 38.41 201 LYS A O 1
ATOM 1562 N N . CYS A 1 202 ? -23.862 -9.167 -4.169 1.00 36.88 202 CYS A N 1
ATOM 1563 C CA . CYS A 1 202 ? -23.235 -8.487 -5.293 1.00 36.88 202 CYS A CA 1
ATOM 1564 C C . CYS A 1 202 ? -23.535 -9.335 -6.533 1.00 36.88 202 CYS A C 1
ATOM 1566 O O . CYS A 1 202 ? -22.830 -10.299 -6.831 1.00 36.88 202 CYS A O 1
ATOM 1568 N N . ASP A 1 203 ? -24.648 -9.025 -7.196 1.00 38.44 203 ASP A N 1
ATOM 1569 C CA . ASP A 1 203 ? -24.920 -9.487 -8.549 1.00 38.44 203 ASP A CA 1
ATOM 1570 C C . ASP A 1 203 ? -23.862 -8.858 -9.472 1.00 38.44 203 ASP A C 1
ATOM 1572 O O . ASP A 1 203 ? -24.034 -7.764 -10.008 1.00 38.44 203 ASP A O 1
ATOM 1576 N N . ASP A 1 204 ? -22.739 -9.559 -9.644 1.00 40.66 204 ASP A N 1
ATOM 1577 C CA . ASP A 1 204 ? -21.774 -9.328 -10.718 1.00 40.66 204 ASP A CA 1
ATOM 1578 C C . ASP A 1 204 ? -22.428 -9.703 -12.057 1.00 40.66 204 ASP A C 1
ATOM 1580 O O . ASP A 1 204 ? -22.165 -10.742 -12.668 1.00 40.66 204 ASP A O 1
ATOM 1584 N N . SER A 1 205 ? -23.318 -8.841 -12.546 1.00 40.03 205 SER A N 1
ATOM 1585 C CA . SER A 1 205 ? -23.770 -8.871 -13.930 1.00 40.03 205 SER A CA 1
ATOM 1586 C C . SER A 1 205 ? -22.689 -8.269 -14.832 1.00 40.03 205 SER A C 1
ATOM 1588 O O . SER A 1 205 ? -22.852 -7.184 -15.392 1.00 40.03 205 SER A O 1
ATOM 1590 N N . MET A 1 206 ? -21.575 -8.985 -15.010 1.00 44.44 206 MET A N 1
ATOM 1591 C CA . MET A 1 206 ? -20.758 -8.827 -16.210 1.00 44.44 206 MET A CA 1
ATOM 1592 C C . MET A 1 206 ? -21.466 -9.539 -17.364 1.00 44.44 206 MET A C 1
ATOM 1594 O O . MET A 1 206 ? -21.348 -10.744 -17.565 1.00 44.44 206 MET A O 1
ATOM 1598 N N . SER A 1 207 ? -22.224 -8.753 -18.128 1.00 42.66 207 SER A N 1
ATOM 1599 C CA . SER A 1 207 ? -22.675 -9.085 -19.478 1.00 42.66 207 SER A CA 1
ATOM 1600 C C . SER A 1 207 ? -21.453 -9.365 -20.364 1.00 42.66 207 SER A C 1
ATOM 1602 O O . SER A 1 207 ? -20.903 -8.449 -20.979 1.00 42.66 207 SER A O 1
ATOM 1604 N N . SER A 1 208 ? -21.026 -10.627 -20.449 1.00 38.88 208 SER A N 1
ATOM 1605 C CA . SER A 1 208 ? -20.140 -11.081 -21.515 1.00 38.88 208 SER A CA 1
ATOM 1606 C C . SER A 1 208 ? -20.979 -11.309 -22.772 1.00 38.88 208 SER A C 1
ATOM 1608 O O . SER A 1 208 ? -21.746 -12.261 -22.908 1.00 38.88 208 SER A O 1
ATOM 1610 N N . HIS A 1 209 ? -20.863 -10.365 -23.702 1.00 40.62 209 HIS A N 1
ATOM 1611 C CA . HIS A 1 209 ? -21.239 -10.603 -25.084 1.00 40.62 209 HIS A CA 1
ATOM 1612 C C . HIS A 1 209 ? -20.286 -11.672 -25.620 1.00 40.62 209 HIS A C 1
ATOM 1614 O O . HIS A 1 209 ? -19.066 -11.501 -25.586 1.00 40.62 209 HIS A O 1
ATOM 1620 N N . GLY A 1 210 ? -20.860 -12.805 -26.012 1.00 47.25 210 GLY A N 1
ATOM 1621 C CA . GLY A 1 210 ? -20.125 -13.933 -26.546 1.00 47.25 210 GLY A CA 1
ATOM 1622 C C . GLY A 1 210 ? -19.489 -13.580 -27.881 1.00 47.25 210 GLY A C 1
ATOM 1623 O O . GLY A 1 210 ? -20.176 -13.154 -28.804 1.00 47.25 210 GLY A O 1
ATOM 1624 N N . ASP A 1 211 ? -18.193 -13.845 -27.979 1.00 43.41 211 ASP A N 1
ATOM 1625 C CA . ASP A 1 211 ? -17.609 -14.295 -29.229 1.00 43.41 211 ASP A CA 1
ATOM 1626 C C . ASP A 1 211 ? -16.774 -15.538 -28.916 1.00 43.41 211 ASP A C 1
ATOM 1628 O O . ASP A 1 211 ? -15.849 -15.529 -28.099 1.00 43.41 211 ASP A O 1
ATOM 1632 N N . SER A 1 212 ? -17.226 -16.659 -29.466 1.00 45.94 212 SER A N 1
ATOM 1633 C CA . SER A 1 212 ? -16.731 -17.998 -29.187 1.00 45.94 212 SER A CA 1
ATOM 1634 C C . SER A 1 212 ? -15.385 -18.216 -29.871 1.00 45.94 212 SER A C 1
ATOM 1636 O O . SER A 1 212 ? -15.330 -18.387 -31.089 1.00 45.94 212 SER A O 1
ATOM 1638 N N . ILE A 1 213 ? -14.305 -18.283 -29.096 1.00 47.12 213 ILE A N 1
ATOM 1639 C CA . ILE A 1 213 ? -13.070 -18.932 -29.539 1.00 47.12 213 ILE A CA 1
ATOM 1640 C C . ILE A 1 213 ? -13.037 -20.314 -28.889 1.00 47.12 213 ILE A C 1
ATOM 1642 O O . ILE A 1 213 ? -12.794 -20.468 -27.695 1.00 47.12 213 ILE A O 1
ATOM 1646 N N . ASP A 1 214 ? -13.348 -21.306 -29.714 1.00 53.31 214 ASP A N 1
ATOM 1647 C CA . ASP A 1 214 ? -13.357 -22.734 -29.418 1.00 53.31 214 ASP A CA 1
ATOM 1648 C C . ASP A 1 214 ? -11.909 -23.223 -29.197 1.00 53.31 214 ASP A C 1
ATOM 1650 O O . ASP A 1 214 ? -11.204 -23.593 -30.139 1.00 53.31 214 ASP A O 1
ATOM 1654 N N . ILE A 1 215 ? -11.416 -23.156 -27.953 1.00 46.25 215 ILE A N 1
ATOM 1655 C CA . ILE A 1 215 ? -10.129 -23.748 -27.561 1.00 46.25 215 ILE A CA 1
ATOM 1656 C C . ILE A 1 215 ? -10.395 -25.157 -27.041 1.00 46.25 215 ILE A C 1
ATOM 1658 O O . ILE A 1 215 ? -10.725 -25.377 -25.875 1.00 46.25 215 ILE A O 1
ATOM 1662 N N . LYS A 1 216 ? -10.223 -26.119 -27.946 1.00 49.22 216 LYS A N 1
ATOM 1663 C CA . LYS A 1 216 ? -10.119 -27.539 -27.626 1.00 49.22 216 LYS A CA 1
ATOM 1664 C C . LYS A 1 216 ? -8.912 -27.789 -26.720 1.00 49.22 216 LYS A C 1
ATOM 1666 O O . LYS A 1 216 ? -7.776 -27.516 -27.095 1.00 49.22 216 LYS A O 1
ATOM 1671 N N . ASP A 1 217 ? -9.214 -28.311 -25.540 1.00 52.56 217 ASP A N 1
ATOM 1672 C CA . ASP A 1 217 ? -8.657 -29.557 -25.012 1.00 52.56 217 ASP A CA 1
ATOM 1673 C C . ASP A 1 217 ? -7.134 -29.746 -25.175 1.00 52.56 217 ASP A C 1
ATOM 1675 O O . ASP A 1 217 ? -6.650 -30.276 -26.172 1.00 52.56 217 ASP A O 1
ATOM 1679 N N . TYR A 1 218 ? -6.380 -29.352 -24.147 1.00 47.97 218 TYR A N 1
ATOM 1680 C CA . TYR A 1 218 ? -5.045 -29.893 -23.876 1.00 47.97 218 TYR A CA 1
ATOM 1681 C C . TYR A 1 218 ? -4.972 -30.312 -22.407 1.00 47.97 218 TYR A C 1
ATOM 1683 O O . TYR A 1 218 ? -4.420 -29.624 -21.546 1.00 47.97 218 TYR A O 1
ATOM 1691 N N . ARG A 1 219 ? -5.577 -31.467 -22.130 1.00 47.97 219 ARG A N 1
ATOM 1692 C CA . ARG A 1 219 ? -5.168 -32.359 -21.046 1.00 47.97 219 ARG A CA 1
ATOM 1693 C C . ARG A 1 219 ? -4.047 -33.259 -21.582 1.00 47.97 219 ARG A C 1
ATOM 1695 O O . ARG A 1 219 ? -4.042 -33.583 -22.762 1.00 47.97 219 ARG A O 1
ATOM 1702 N N . ASP A 1 220 ? -3.143 -33.652 -20.692 1.00 51.38 220 ASP A N 1
ATOM 1703 C CA . ASP A 1 220 ? -2.060 -34.631 -20.883 1.00 51.38 220 ASP A CA 1
ATOM 1704 C C . ASP A 1 220 ? -0.792 -34.160 -21.603 1.00 51.38 220 ASP A C 1
ATOM 1706 O O . ASP A 1 220 ? -0.618 -34.432 -22.780 1.00 51.38 220 ASP A O 1
ATOM 1710 N N . ILE A 1 221 ? 0.163 -33.596 -20.843 1.00 54.72 221 ILE A N 1
ATOM 1711 C CA . ILE A 1 221 ? 1.570 -34.048 -20.878 1.00 54.72 221 ILE A CA 1
ATOM 1712 C C . ILE A 1 221 ? 2.166 -33.894 -19.468 1.00 54.72 221 ILE A C 1
ATOM 1714 O O . ILE A 1 221 ? 2.725 -32.861 -19.106 1.00 54.72 221 ILE A O 1
ATOM 1718 N N . ASN A 1 222 ? 2.047 -34.945 -18.661 1.00 48.94 222 ASN A N 1
ATOM 1719 C CA . ASN A 1 222 ? 2.913 -35.186 -17.514 1.00 48.94 222 ASN A CA 1
ATOM 1720 C C . ASN A 1 222 ? 3.558 -36.550 -17.743 1.00 48.94 222 ASN A C 1
ATOM 1722 O O . ASN A 1 222 ? 2.914 -37.548 -17.459 1.00 48.94 222 ASN A O 1
ATOM 1726 N N . GLU A 1 223 ? 4.771 -36.591 -18.301 1.00 47.75 223 GLU A N 1
ATOM 1727 C CA . GLU A 1 223 ? 5.698 -37.725 -18.180 1.00 47.75 223 GLU A CA 1
ATOM 1728 C C . GLU A 1 223 ? 7.060 -37.403 -18.829 1.00 47.75 223 GLU A C 1
ATOM 1730 O O . GLU A 1 223 ? 7.152 -37.065 -20.006 1.00 47.75 223 GLU A O 1
ATOM 1735 N N . GLY A 1 224 ? 8.141 -37.558 -18.056 1.00 45.56 224 GLY A N 1
ATOM 1736 C CA . GLY A 1 224 ? 9.429 -38.004 -18.597 1.00 45.56 224 GLY A CA 1
ATOM 1737 C C . GLY A 1 224 ? 10.461 -36.955 -19.028 1.00 45.56 224 GLY A C 1
ATOM 1738 O O . GLY A 1 224 ? 10.811 -36.882 -20.201 1.00 45.56 224 GLY A O 1
ATOM 1739 N N . ALA A 1 225 ? 11.110 -36.277 -18.077 1.00 48.22 225 ALA A N 1
ATOM 1740 C CA . ALA A 1 225 ? 12.463 -35.746 -18.291 1.00 48.22 225 ALA A CA 1
ATOM 1741 C C . ALA A 1 225 ? 13.481 -36.597 -17.515 1.00 48.22 225 ALA A C 1
ATOM 1743 O O . ALA A 1 225 ? 13.924 -36.259 -16.419 1.00 48.22 225 ALA A O 1
ATOM 1744 N N . SER A 1 226 ? 13.809 -37.754 -18.096 1.00 51.53 226 SER A N 1
ATOM 1745 C CA . SER A 1 226 ? 14.896 -38.620 -17.645 1.00 51.53 226 SER A CA 1
ATOM 1746 C C . SER A 1 226 ? 16.249 -38.009 -18.018 1.00 51.53 226 SER A C 1
ATOM 1748 O O . SER A 1 226 ? 16.499 -37.625 -19.162 1.00 51.53 226 SER A O 1
ATOM 1750 N N . SER A 1 227 ? 17.118 -37.940 -17.016 1.00 52.00 227 SER A N 1
ATOM 1751 C CA . SER A 1 227 ? 18.524 -37.561 -17.083 1.00 52.00 227 SER A CA 1
ATOM 1752 C C . SER A 1 227 ? 19.292 -38.413 -18.103 1.00 52.00 227 SER A C 1
ATOM 1754 O O . SER A 1 227 ? 19.490 -39.611 -17.906 1.00 52.00 227 SER A O 1
ATOM 1756 N N . LYS A 1 228 ? 19.783 -37.792 -19.182 1.00 60.00 228 LYS A N 1
ATOM 1757 C CA . LYS A 1 228 ? 20.868 -38.344 -20.006 1.00 60.00 228 LYS A CA 1
ATOM 1758 C C . LYS A 1 228 ? 22.133 -37.524 -19.776 1.00 60.00 228 LYS A C 1
ATOM 1760 O O . LYS A 1 228 ? 22.347 -36.493 -20.406 1.00 60.00 228 LYS A O 1
ATOM 1765 N N . ARG A 1 229 ? 22.992 -38.034 -18.887 1.00 52.34 229 ARG A N 1
ATOM 1766 C CA . ARG A 1 229 ? 24.435 -37.759 -18.893 1.00 52.34 229 ARG A CA 1
ATOM 1767 C C . ARG A 1 229 ? 24.970 -38.116 -20.279 1.00 52.34 229 ARG A C 1
ATOM 1769 O O . ARG A 1 229 ? 24.960 -39.291 -20.645 1.00 52.34 229 ARG A O 1
ATOM 1776 N N . LYS A 1 230 ? 25.424 -37.123 -21.041 1.00 60.88 230 LYS A N 1
ATOM 1777 C CA . LYS A 1 230 ? 26.246 -37.363 -22.224 1.00 60.88 230 LYS A CA 1
ATOM 1778 C C . LYS A 1 230 ? 27.705 -37.209 -21.812 1.00 60.88 230 LYS A C 1
ATOM 1780 O O . LYS A 1 230 ? 28.115 -36.178 -21.296 1.00 60.88 230 LYS A O 1
ATOM 1785 N N . LYS A 1 231 ? 28.400 -38.327 -21.958 1.00 58.03 231 LYS A N 1
ATOM 1786 C CA . LYS A 1 231 ? 29.828 -38.556 -21.802 1.00 58.03 231 LYS A CA 1
ATOM 1787 C C . LYS A 1 231 ? 30.514 -37.880 -22.997 1.00 58.03 231 LYS A C 1
ATOM 1789 O O . LYS A 1 231 ? 30.164 -38.205 -24.130 1.00 58.03 231 LYS A O 1
ATOM 1794 N N . GLU A 1 232 ? 31.388 -36.911 -22.754 1.00 64.25 232 GLU A N 1
ATOM 1795 C CA . GLU A 1 232 ? 32.380 -36.486 -23.745 1.00 64.25 232 GLU A CA 1
ATOM 1796 C C . GLU A 1 232 ? 33.634 -37.294 -23.443 1.00 64.25 232 GLU A C 1
ATOM 1798 O O . GLU A 1 232 ? 34.270 -37.111 -22.406 1.00 64.25 232 GLU A O 1
ATOM 1803 N N . ASP A 1 233 ? 33.861 -38.285 -24.300 1.00 69.38 233 ASP A N 1
ATOM 1804 C CA . ASP A 1 233 ? 35.106 -39.026 -24.380 1.00 69.38 233 ASP A CA 1
ATOM 1805 C C . ASP A 1 233 ? 36.124 -38.182 -25.167 1.00 69.38 233 ASP A C 1
ATOM 1807 O O . ASP A 1 233 ? 35.778 -37.465 -26.111 1.00 69.38 233 ASP A O 1
ATOM 1811 N N . ASP A 1 234 ? 37.366 -38.287 -24.712 1.00 68.25 234 ASP A N 1
ATOM 1812 C CA . ASP A 1 234 ? 38.599 -37.778 -25.299 1.00 68.25 234 ASP A CA 1
ATOM 1813 C C . ASP A 1 234 ? 38.736 -38.141 -26.786 1.00 68.25 234 ASP A C 1
ATOM 1815 O O . ASP A 1 234 ? 38.434 -39.274 -27.139 1.00 68.25 234 ASP A O 1
ATOM 1819 N N . GLU A 1 235 ? 39.308 -37.257 -27.615 1.00 64.94 235 GLU A N 1
ATOM 1820 C CA . GLU A 1 235 ? 40.327 -37.659 -28.601 1.00 64.94 235 GLU A CA 1
ATOM 1821 C C . GLU A 1 235 ? 41.305 -36.510 -28.899 1.00 64.94 235 GLU A C 1
ATOM 1823 O O . GLU A 1 235 ? 40.926 -35.379 -29.210 1.00 64.94 235 GLU A O 1
ATOM 1828 N N . LEU A 1 236 ? 42.589 -36.858 -28.770 1.00 62.94 236 LEU A N 1
ATOM 1829 C CA . LEU A 1 236 ? 43.758 -36.150 -29.276 1.00 62.94 236 LEU A CA 1
ATOM 1830 C C . LEU A 1 236 ? 43.665 -35.937 -30.792 1.00 62.94 236 LEU A C 1
ATOM 1832 O O . LEU A 1 236 ? 43.325 -36.883 -31.491 1.00 62.94 236 LEU A O 1
ATOM 1836 N N . PHE A 1 237 ? 44.136 -34.785 -31.277 1.00 60.91 237 PHE A N 1
ATOM 1837 C CA . PHE A 1 237 ? 45.178 -34.672 -32.312 1.00 60.91 237 PHE A CA 1
ATOM 1838 C C . PHE A 1 237 ? 45.870 -33.309 -32.206 1.00 60.91 237 PHE A C 1
ATOM 1840 O O . PHE A 1 237 ? 45.161 -32.299 -31.994 1.00 60.91 237 PHE A O 1
#

Sequence (237 aa):
MQQRLSLQNQQSQRWISSSKVLCGEKKSEDTDDYLLSVDYTSPLGELISRLKMVSITGCFLSVCVLPALVFLKNGDLPSARQVTLGTFATIGATGSTVALHFVFGAYVLEMKPVTNSNDDTNGDDQQNPLLLEATTRSIFGFWNDIHVFDPKNDVTPYVGMRPFANFCANEIPLYVHPERLDSTTRQLLLHNAVGSSSSEKCDDSMSSHGDSIDIKDYRDINEGASSKRKKEDDELF

Foldseek 3Di:
DVVVVVVVVVVVVVVVVVVPPDDDPDPDDDDPPPPPWFKFADPCLVVLLVVLQCLVVVLVCLVPVLVVVVVVCVDDDDPVVSVVVSVVSNCVSVVVLVVSCLQQVQEFGIKGWPDPVPPPDDDDPDPDQRKMWTWGADSNSPDIDIDIARLQPQWEADDDDHPAFGIDGVNRTHHDDLVRGDPVSSCSRHVVNVVPPPDDDPPPPPPDPDDDDDDDDDDDDDDDPDDDDDDDDDDDD

Secondary structure (DSSP, 8-state):
-HHHHHHHHHHHHHHHHTT---------------S----EE-TTHHHHHHHHHHHHHHHHHHHHHHHHHHHH-TTSS-HHHHHHHHHHHHHHHHHHHHHHHHHHTTBEEEEEE---TT--S----------EEEEEE-TTSS-EEEEEE-TTTTEEE--SS-TT--EEETTEEEB--GGGS-HHHHIIIIIHHHH------------------------------------------

pLDDT: mean 73.65, std 19.95, range [34.81, 96.06]

Organism: NCBI:txid183589

=== Feature glossary ===
A reading guide for the features in this record.

Start from the sequence.

  · Sequence gives the chain of amino acids in standard one-letter code (A=alanine, C=cysteine, …, Y=tyrosine), read N→C. It is the only feature that is directly encoded by the gene; all structural features are derived from the folded form of this sequence.

Fold it, and you get atomic coordinates and the backbone conformation that goes with them.

  · Structure coordinates are given as an mmCIF _atom_site loop: one row per atom with element, residue name, chain id, sequence number, and x/y/z position in Å. Only the four main-chain atoms per residue are included here; side chains are omitted to keep the record compact.

  · Backbone dihedral angles. Every residue except chain termini has a φ (preceding-C → N → Cα → C) and a ψ (N → Cα → C → next-N). They are reported in degrees following the IUPAC sign convention. Secondary structure is essentially a statement about which (φ, ψ) basin each residue occupies.

  · Eight-state secondary structure (DSSP): H is the canonical α-helix, G the tighter 3₁₀-helix, I the wider π-helix; E/B are β-structure, T and S are turns and bends, and '-' is everything else. DSSP derives these from the pattern of main-chain N–H···O=C hydrogen bonds, not from the sequence.

  · SS3 is a coarse helix/strand/coil call (letters a/b/c) made by the P-SEA algorithm from inter-Cα distances and dihedrals. It is less detailed than DSSP but needs only Cα positions.

Summarize the fold with a handful of shape descriptors and a per-residue structural alphabet.

  · Radius of gyration (Rg) is the root-mean-square distance of Cα atoms from their centroid — a single number for overall size and compactness. A globular domain of N residues has Rg ≈ 2.2·N^0.38 Å; an extended or disordered chain has a much larger Rg. The Cα contact count is the number of residue pairs whose Cα atoms are within 8 Å and are more than four positions apart in sequence — a standard proxy for tertiary packing density. The bounding box is the smallest axis-aligned box enclosing all Cα atoms.

  · 3Di is Foldseek's structural alphabet. Each residue is assigned one of twenty discrete states based on how its Cα sits relative to its spatial (not sequential) neighbors. Aligning 3Di strings finds structural homologs roughly as well as full 3D superposition, but orders of magnitude faster.

  · Solvent-accessible surface area (SASA) is the area in Å² traced out by the centre of a 1.4 Å probe sphere (a water molecule) rolled over the protein's van der Waals surface (Shrake–Rupley / Lee–Richards construction). Buried residues have near-zero SASA; fully exposed residues can exceed 200 Å². The total SASA scales roughly with the number of surface residues.

Ask how reliable the model is.

  · For AlphaFold models, the B-factor field carries pLDDT — the model's own estimate of local accuracy on a 0–100 scale. Regions with pLDDT<50 should be treated as essentially unmodeled; they often correspond to intrinsically disordered segments.

  · For experimental (PDB) structures, the B-factor (temperature factor) quantifies the positional spread of each atom in the crystal — a combination of thermal vibration and static disorder — in units of Å². High B-factors mark flexible loops or poorly resolved regions; low B-factors mark the rigid, well-ordered core.

  · Predicted Aligned Error (PAE) is an AlphaFold confidence matrix: entry (i, j) is the expected error in the position of residue j, in ångströms, when the prediction is superimposed on the true structure at residue i. Low PAE within a block of residues means that block is internally rigid and well-predicted; high PAE between two blocks means their relative placement is uncertain even if each block individually is confident.

Place it in context: what it resembles, what it is annotated as, and how it looks.

  · Structural nearest neighbors (via Foldseek easy-search vs the PDB). Reported per hit: target PDB id, E-value, and alignment TM-score. A TM-score above ~0.5 is the conventional threshold for 'same fold'.

  · Functional annotations link the protein to curated databases. InterPro entries identify conserved domains and families by matching the sequence against member-database signatures (Pfam, PROSITE, CDD, …). Gene Ontology (GO) terms describe molecular function, biological process, and cellular component in a controlled vocabulary. CATH places the structure in a hierarchical fold classification (Class/Architecture/Topology/Homologous-superfamily). The organism is the source species.

  · The contact map is a binary N×N matrix image: pixel (i, j) is dark where Cα_i and Cα_j are within 8 Å and |i−j|>4. Because the |i−j|>4 filter removes local helical contacts, off-diagonal stripes parallel to the main diagonal indicate parallel β-sheets; stripes perpendicular to it indicate antiparallel β-sheets. The Ramachandran plot scatters every residue's (φ, ψ) pair against the sterically allowed regions. The PAE heatmap renders the predicted-aligned-error matrix.

  · Six rendered views show the 3D structure from the faces of a cube — i.e. along ±x, ±y, ±z. Rendering representation is drawn randomly per protein from cartoon (secondary-structure ri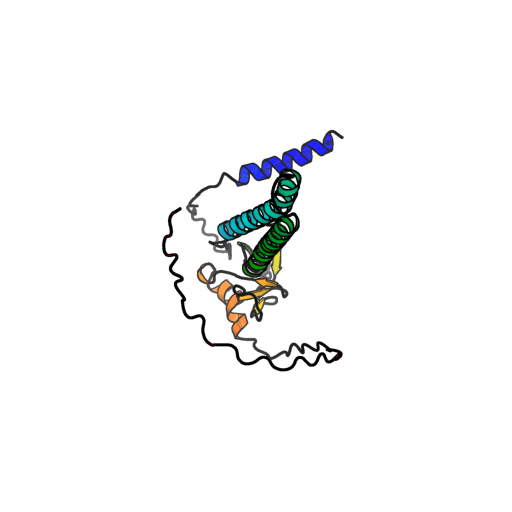bbons), sticks (backbone bonds), or molecular surface; coloring is either N→C rainbow (blue at the N-terminus through red at the C-terminus) or one color per chain.